Protein AF-A0A524EJ63-F1 (afdb_monomer)

Radius of gyration: 23.92 Å; Cα contacts (8 Å, |Δi|>4): 171; chains: 1; bounding box: 73×24×69 Å

Sequence (190 aa):
MSENNTNQSELLLREILNEALVRDSFLFIILYLFILAQGWDNLLLLLFPIISISFALFFRVIGTNKKKILYKKQLIFYNPLGAENKNADRLIFIALLQLILLFWIGAESIYHPQLVNDFGLYFNLIYFLIYSF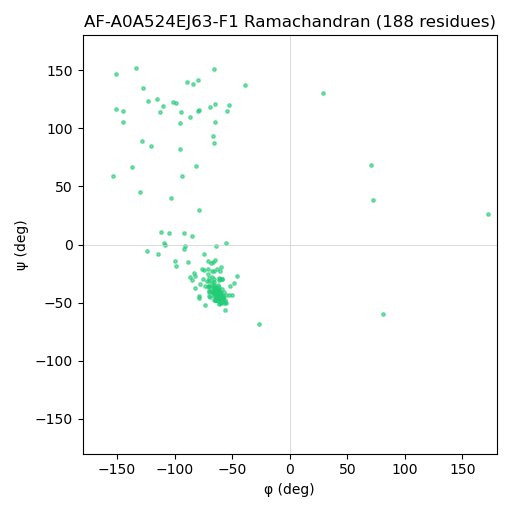GFFWIFLGIWDYCKIVIDLSEIDLSDFKQTSAEYKRVVISELKLGKIELISYLNIVL

Nearest PDB structures (foldseek):
  6c6l-assembly1_C  TM=3.564E-01  e=1.560E+00  Saccharomyces cerevisiae S288C

Foldseek 3Di:
DDDDPPPDLDDDVDLLPDVVLVVLVVLLVVLLVLLVVLVDPPCVLLVLLVVLQVQLSVLSVVVSNLVVVVVVDDQKDFDQQFCSNVLSVLSSVLSSVLSVLSVVLSVCCVVPVVCCVVCVVVSVVVSVVSSVVSVVVSVVNSLQGGWMKGQCQPPPVVVVPDDDPVVRIDTQDRNPPVPNVPVVVVVVVD

Solvent-accessible surface area (backbone atoms only — not comparable to full-atom values): 10856 Å² total; per-residue (Å²): 139,79,91,85,89,78,88,80,86,71,84,55,66,67,74,72,54,37,69,67,55,50,52,50,49,52,51,45,50,53,52,51,52,52,42,60,70,69,68,62,90,70,58,72,66,58,51,56,35,51,51,32,38,53,53,14,51,52,26,36,51,51,37,51,53,49,54,55,53,66,71,46,88,55,57,68,41,83,33,76,55,47,35,34,52,60,45,14,53,48,18,41,52,40,19,48,51,48,46,52,50,49,40,49,55,51,51,38,45,75,79,39,45,66,56,43,69,77,42,39,66,58,55,50,48,55,52,50,48,54,55,51,52,43,61,51,50,44,56,54,28,26,55,77,40,20,36,34,38,36,45,51,77,81,60,84,56,84,83,61,78,85,76,64,92,73,67,53,54,48,69,80,42,56,71,53,73,91,62,58,65,66,63,57,55,60,71,73,75,112

Structure (mmCIF, N/CA/C/O backbone):
data_AF-A0A524EJ63-F1
#
_entry.id   AF-A0A524EJ63-F1
#
loop_
_atom_site.group_PDB
_atom_site.id
_atom_site.type_symbol
_atom_site.label_atom_id
_atom_site.label_alt_id
_atom_site.label_comp_id
_atom_site.label_asym_id
_atom_site.label_entity_id
_atom_site.label_seq_id
_atom_site.pdbx_PDB_ins_code
_atom_site.Cartn_x
_atom_site.Cartn_y
_atom_site.Cartn_z
_atom_site.occupancy
_atom_site.B_iso_or_equiv
_atom_site.auth_seq_id
_atom_site.auth_comp_id
_atom_site.auth_asym_id
_atom_site.auth_atom_id
_atom_site.pdbx_PDB_model_num
ATOM 1 N N . MET A 1 1 ? -49.081 -1.309 11.951 1.00 37.94 1 MET A N 1
ATOM 2 C CA . MET A 1 1 ? -48.908 -1.688 10.529 1.00 37.94 1 MET A CA 1
ATOM 3 C C . MET A 1 1 ? -48.687 -0.398 9.749 1.00 37.94 1 MET A C 1
ATOM 5 O O . MET A 1 1 ? -49.534 0.465 9.876 1.00 37.94 1 MET A O 1
ATOM 9 N N . SER A 1 2 ? -47.600 -0.136 9.028 1.00 36.66 2 SER A N 1
ATOM 10 C CA . SER A 1 2 ? -46.418 -0.923 8.676 1.00 36.66 2 SER A CA 1
ATOM 11 C C . SER A 1 2 ? -45.152 -0.090 8.898 1.00 36.66 2 SER A C 1
ATOM 13 O O . SER A 1 2 ? -45.169 1.137 8.832 1.00 36.66 2 SER A O 1
ATOM 15 N N . GLU A 1 3 ? -44.078 -0.811 9.181 1.00 41.09 3 GLU A N 1
ATOM 16 C CA . GLU A 1 3 ? -42.679 -0.402 9.180 1.00 41.09 3 GLU A CA 1
ATOM 17 C C . GLU A 1 3 ? -42.312 0.547 8.031 1.00 41.09 3 GLU A C 1
ATOM 19 O O . GLU A 1 3 ? -42.689 0.307 6.890 1.00 41.09 3 GLU A O 1
ATOM 24 N N . ASN A 1 4 ? -41.521 1.578 8.338 1.00 35.91 4 ASN A N 1
ATOM 25 C CA . ASN A 1 4 ? -40.631 2.260 7.392 1.00 35.91 4 ASN A CA 1
ATOM 26 C C . ASN A 1 4 ? -39.459 2.886 8.176 1.00 35.91 4 ASN A C 1
ATOM 28 O O . ASN A 1 4 ? -39.247 4.093 8.172 1.00 35.91 4 ASN A O 1
ATOM 32 N N . ASN A 1 5 ? -38.699 2.045 8.887 1.00 34.59 5 ASN A N 1
ATOM 33 C CA . ASN A 1 5 ? -37.417 2.405 9.517 1.00 34.59 5 ASN A CA 1
ATOM 34 C C . ASN A 1 5 ? -36.233 1.863 8.691 1.00 34.59 5 ASN A C 1
ATOM 36 O O . ASN A 1 5 ? -35.266 1.337 9.238 1.00 34.59 5 ASN A O 1
ATOM 40 N N . THR A 1 6 ? -36.318 1.934 7.362 1.00 42.31 6 THR A N 1
ATOM 41 C CA . THR A 1 6 ? -35.365 1.291 6.436 1.00 42.31 6 THR A CA 1
ATOM 42 C C . THR A 1 6 ? -34.371 2.230 5.764 1.00 42.31 6 THR A C 1
ATOM 44 O O . THR A 1 6 ? -33.627 1.785 4.902 1.00 42.31 6 THR A O 1
ATOM 47 N N . ASN A 1 7 ? -34.256 3.498 6.161 1.00 42.88 7 ASN A N 1
ATOM 48 C CA . ASN A 1 7 ? -33.396 4.432 5.430 1.00 42.88 7 ASN A CA 1
ATOM 49 C C . ASN A 1 7 ? -32.291 5.004 6.316 1.00 42.88 7 ASN A C 1
ATOM 51 O O . ASN A 1 7 ? -32.473 6.081 6.867 1.00 42.88 7 ASN A O 1
ATOM 55 N N . GLN A 1 8 ? -31.169 4.275 6.445 1.00 48.72 8 GLN A N 1
ATOM 56 C CA . GLN A 1 8 ? -29.788 4.818 6.549 1.00 48.72 8 GLN A CA 1
ATOM 57 C C . GLN A 1 8 ? -28.709 3.758 6.887 1.00 48.72 8 GLN A C 1
ATOM 59 O O . GLN A 1 8 ? -27.659 4.074 7.447 1.00 48.72 8 GLN A O 1
ATOM 64 N N . SER A 1 9 ? -28.912 2.482 6.545 1.00 51.41 9 SER A N 1
ATOM 65 C CA . SER A 1 9 ? -27.880 1.440 6.706 1.00 51.41 9 SER A CA 1
ATOM 66 C C . SER A 1 9 ? -26.983 1.243 5.483 1.00 51.41 9 SER A C 1
ATOM 68 O O . SER A 1 9 ? -26.081 0.410 5.534 1.00 51.41 9 SER A O 1
ATOM 70 N N . GLU A 1 10 ? -27.200 1.976 4.392 1.00 57.78 10 GLU A N 1
ATOM 71 C CA . GLU A 1 10 ? -26.398 1.807 3.182 1.00 57.78 10 GLU A CA 1
ATOM 72 C C . GLU A 1 10 ? -25.089 2.607 3.253 1.00 57.78 10 GLU A C 1
ATOM 74 O O . GLU A 1 10 ? -25.016 3.744 3.738 1.00 57.78 10 GLU A O 1
ATOM 79 N N . LEU A 1 11 ? -24.007 1.976 2.799 1.00 54.91 11 LEU A N 1
ATOM 80 C CA . LEU A 1 11 ? -22.731 2.632 2.549 1.00 54.91 11 LEU A CA 1
ATOM 81 C C . LEU A 1 11 ? -22.931 3.642 1.419 1.00 54.91 11 LEU A C 1
ATOM 83 O O . LEU A 1 11 ? -23.034 3.265 0.255 1.00 54.91 11 LEU A O 1
ATOM 87 N N . LEU A 1 12 ? -22.969 4.934 1.745 1.00 64.31 12 LEU A N 1
ATOM 88 C CA . LEU A 1 12 ? -22.941 5.955 0.711 1.00 64.31 12 LEU A CA 1
ATOM 89 C C . LEU A 1 12 ? -21.546 5.917 0.089 1.00 64.31 12 LEU A C 1
ATOM 91 O O . LEU A 1 12 ? -20.555 6.171 0.771 1.00 64.31 12 LEU A O 1
ATOM 95 N N . LEU A 1 13 ? -21.465 5.622 -1.212 1.00 62.34 13 LEU A N 1
ATOM 96 C CA . LEU A 1 13 ? -20.207 5.602 -1.974 1.00 62.34 13 LEU A CA 1
ATOM 97 C C . LEU A 1 13 ? -19.364 6.863 -1.731 1.00 62.34 13 LEU A C 1
ATOM 99 O O . LEU A 1 13 ? -18.142 6.789 -1.656 1.00 62.34 13 LEU A O 1
ATOM 103 N N . ARG A 1 14 ? -20.023 8.006 -1.512 1.00 63.38 14 ARG A N 1
ATOM 104 C CA . ARG A 1 14 ? -19.407 9.299 -1.191 1.00 63.38 14 ARG A CA 1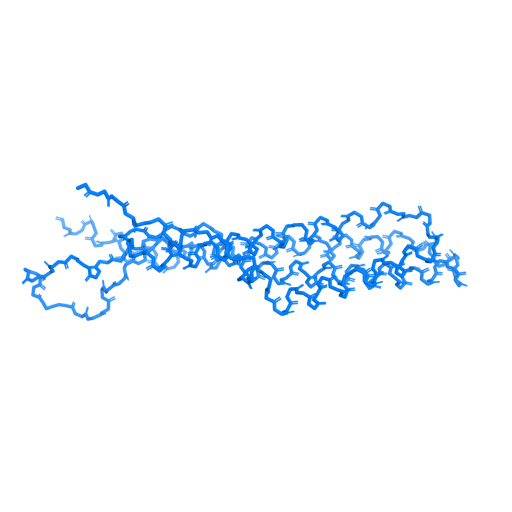
ATOM 105 C C . ARG A 1 14 ? -18.600 9.313 0.115 1.00 63.38 14 ARG A C 1
ATOM 107 O O . ARG A 1 14 ? -17.656 10.080 0.229 1.00 63.38 14 ARG A O 1
ATOM 114 N N . GLU A 1 15 ? -18.949 8.490 1.099 1.00 66.56 15 GLU A N 1
ATOM 115 C CA . GLU A 1 15 ? -18.228 8.419 2.380 1.00 66.56 15 GLU A CA 1
ATOM 116 C C . GLU A 1 15 ? -16.990 7.516 2.305 1.00 66.56 15 GLU A C 1
ATOM 118 O O . GLU A 1 15 ? -16.052 7.681 3.084 1.00 66.56 15 GLU A O 1
ATOM 123 N N . ILE A 1 16 ? -16.973 6.564 1.364 1.00 66.88 16 ILE A N 1
ATOM 124 C CA . ILE A 1 16 ? -15.777 5.776 1.034 1.00 66.88 16 ILE A CA 1
ATOM 125 C C . ILE A 1 16 ? -14.851 6.606 0.133 1.00 66.88 16 ILE A C 1
ATOM 127 O O . ILE A 1 16 ? -13.643 6.663 0.367 1.00 66.88 16 ILE A O 1
ATOM 131 N N . LEU A 1 17 ? -15.423 7.282 -0.869 1.00 73.19 17 LEU A N 1
ATOM 132 C CA . LEU A 1 17 ? -14.732 8.140 -1.832 1.00 73.19 17 LEU A CA 1
ATOM 133 C C . LEU A 1 17 ? -14.472 9.534 -1.248 1.00 73.19 17 LEU A C 1
ATOM 135 O O . LEU A 1 17 ? -15.030 10.536 -1.693 1.00 73.19 17 LEU A O 1
ATOM 139 N N . ASN A 1 18 ? -13.605 9.597 -0.239 1.00 78.50 18 ASN A N 1
ATOM 140 C CA . ASN A 1 18 ? -13.072 10.874 0.222 1.00 78.50 18 ASN A CA 1
ATOM 141 C C . ASN A 1 18 ? -12.188 11.508 -0.871 1.00 78.50 18 ASN A C 1
ATOM 143 O O . ASN A 1 18 ? -11.535 10.791 -1.630 1.00 78.50 18 ASN A O 1
ATOM 147 N N . GLU A 1 19 ? -12.104 12.837 -0.902 1.00 82.44 19 GLU A N 1
ATOM 148 C CA . GLU A 1 19 ? -11.278 13.605 -1.844 1.00 82.44 19 GLU A CA 1
ATOM 149 C C . GLU A 1 19 ? -9.832 13.095 -1.885 1.00 82.44 19 GLU A C 1
ATOM 151 O O . GLU A 1 19 ? -9.284 12.871 -2.961 1.00 82.44 19 GLU A O 1
ATOM 156 N N . ALA A 1 20 ? -9.246 12.810 -0.717 1.00 82.44 20 ALA A N 1
ATOM 157 C CA . ALA A 1 20 ? -7.903 12.243 -0.620 1.00 82.44 20 ALA A CA 1
ATOM 158 C C . ALA A 1 20 ? -7.780 10.897 -1.355 1.00 82.44 20 ALA A C 1
ATOM 160 O O . ALA A 1 20 ? -6.832 10.694 -2.102 1.00 82.44 20 ALA A O 1
ATOM 161 N N . LEU A 1 21 ? -8.761 10.000 -1.207 1.00 84.12 21 LEU A N 1
ATOM 162 C CA . LEU A 1 21 ? -8.740 8.694 -1.868 1.00 84.12 21 LEU A CA 1
ATOM 163 C C . LEU A 1 21 ? -8.912 8.836 -3.381 1.00 84.12 21 LEU A C 1
ATOM 165 O O . LEU A 1 21 ? -8.244 8.128 -4.127 1.00 84.12 21 LEU A O 1
ATOM 169 N N . VAL A 1 22 ? -9.768 9.754 -3.836 1.00 87.31 22 VAL A N 1
ATOM 170 C CA . VAL A 1 22 ? -9.947 10.040 -5.267 1.00 87.31 22 VAL A CA 1
ATOM 171 C C . VAL A 1 22 ? -8.662 10.608 -5.865 1.00 87.31 22 VAL A C 1
ATOM 173 O O . VAL A 1 22 ? -8.196 10.101 -6.883 1.00 87.31 22 VAL A O 1
ATOM 176 N N . ARG A 1 23 ? -8.049 11.599 -5.207 1.00 90.12 23 ARG A N 1
ATOM 177 C CA . ARG A 1 23 ? -6.755 12.172 -5.601 1.00 90.12 23 ARG A CA 1
ATOM 178 C C . ARG A 1 23 ? -5.674 11.097 -5.681 1.00 90.12 23 ARG A C 1
ATOM 180 O O . ARG A 1 23 ? -4.974 11.014 -6.685 1.00 90.12 23 ARG A O 1
ATOM 187 N N . ASP A 1 24 ? -5.546 10.274 -4.644 1.00 89.31 24 ASP A N 1
ATOM 188 C CA . ASP A 1 24 ? -4.493 9.261 -4.568 1.00 89.31 24 ASP A CA 1
ATOM 189 C C . ASP A 1 24 ? -4.730 8.127 -5.576 1.00 89.31 24 ASP A C 1
ATOM 191 O O . ASP A 1 24 ? -3.780 7.643 -6.184 1.00 89.31 24 ASP A O 1
ATOM 195 N N . SER A 1 25 ? -5.990 7.754 -5.826 1.00 90.88 25 SER A N 1
ATOM 196 C CA . SER A 1 25 ? -6.353 6.781 -6.868 1.00 90.88 25 SER A CA 1
ATOM 197 C C . SER A 1 25 ? -6.064 7.324 -8.265 1.00 90.88 25 SER A C 1
ATOM 199 O O . SER A 1 25 ? -5.542 6.605 -9.110 1.00 90.88 25 SER A O 1
ATOM 201 N N . PHE A 1 26 ? -6.359 8.601 -8.512 1.00 93.19 26 PHE A N 1
ATOM 202 C CA . PHE A 1 26 ? -6.033 9.258 -9.773 1.00 93.19 26 PHE A CA 1
ATOM 203 C C . PHE A 1 26 ? -4.518 9.302 -10.002 1.00 93.19 26 PHE A C 1
ATOM 205 O O . PHE A 1 26 ? -4.042 8.933 -11.074 1.00 93.19 26 PHE A O 1
ATOM 212 N N . LEU A 1 27 ? -3.753 9.675 -8.972 1.00 93.94 27 LEU A N 1
ATOM 213 C CA . LEU A 1 27 ? -2.293 9.700 -9.020 1.00 93.94 27 LEU A CA 1
ATOM 214 C C . LEU A 1 27 ? -1.715 8.294 -9.242 1.00 93.94 27 LEU A C 1
ATOM 216 O O . LEU A 1 27 ? -0.828 8.124 -10.078 1.00 93.94 27 LEU A O 1
ATOM 220 N N . PHE A 1 28 ? -2.261 7.283 -8.561 1.00 95.81 28 PHE A N 1
ATOM 221 C CA . PHE A 1 28 ? -1.911 5.878 -8.765 1.00 95.81 28 PHE A CA 1
ATOM 222 C C . PHE A 1 28 ? -2.122 5.459 -10.223 1.00 95.81 28 PHE A C 1
ATOM 224 O O . PHE A 1 28 ? -1.203 4.928 -10.837 1.00 95.81 28 PHE A O 1
ATOM 231 N N . ILE A 1 29 ? -3.299 5.736 -10.795 1.00 95.44 29 ILE A N 1
ATOM 232 C CA . ILE A 1 29 ? -3.632 5.370 -12.179 1.00 95.44 29 ILE A CA 1
ATOM 233 C C . ILE A 1 29 ? -2.680 6.048 -13.167 1.00 95.44 29 ILE A C 1
ATOM 235 O O . ILE A 1 29 ? -2.178 5.386 -14.072 1.00 95.44 29 ILE A O 1
ATOM 239 N N . ILE A 1 30 ? -2.391 7.340 -12.990 1.00 95.19 30 ILE A N 1
ATOM 240 C CA . ILE A 1 30 ? -1.467 8.068 -13.872 1.00 95.19 30 ILE A CA 1
ATOM 241 C C . ILE A 1 30 ? -0.068 7.455 -13.832 1.00 95.19 30 ILE A C 1
ATOM 243 O O . ILE A 1 30 ? 0.489 7.143 -14.883 1.00 95.19 30 ILE A O 1
ATOM 247 N N . LEU A 1 31 ? 0.497 7.259 -12.636 1.00 94.50 31 LEU A N 1
ATOM 248 C CA . LEU A 1 31 ? 1.826 6.661 -12.497 1.00 94.50 31 LEU A CA 1
ATOM 249 C C . LEU A 1 31 ? 1.865 5.249 -13.081 1.00 94.50 31 LEU A C 1
ATOM 251 O O . LEU A 1 31 ? 2.809 4.892 -13.781 1.00 94.50 31 LEU A O 1
ATOM 255 N N . TYR A 1 32 ? 0.819 4.465 -12.832 1.00 94.12 32 TYR A N 1
ATOM 256 C CA . TYR A 1 32 ? 0.689 3.115 -13.358 1.00 94.12 32 TYR A CA 1
ATOM 257 C C . TYR A 1 32 ? 0.704 3.100 -14.894 1.00 94.12 32 TYR A C 1
ATOM 259 O O . TYR A 1 32 ? 1.444 2.326 -15.499 1.00 94.12 32 TYR A O 1
ATOM 267 N N . LEU A 1 33 ? -0.061 3.991 -15.533 1.00 93.94 33 LEU A N 1
ATOM 268 C CA . LEU A 1 33 ? -0.080 4.127 -16.991 1.00 93.94 33 LEU A CA 1
ATOM 269 C C . LEU A 1 33 ? 1.269 4.590 -17.548 1.00 93.94 33 LEU A C 1
ATOM 271 O O . LEU A 1 33 ? 1.684 4.092 -18.592 1.00 93.94 33 LEU A O 1
ATOM 275 N N . PHE A 1 34 ? 1.976 5.492 -16.860 1.00 92.62 34 PHE A N 1
ATOM 276 C CA . PHE A 1 34 ? 3.315 5.90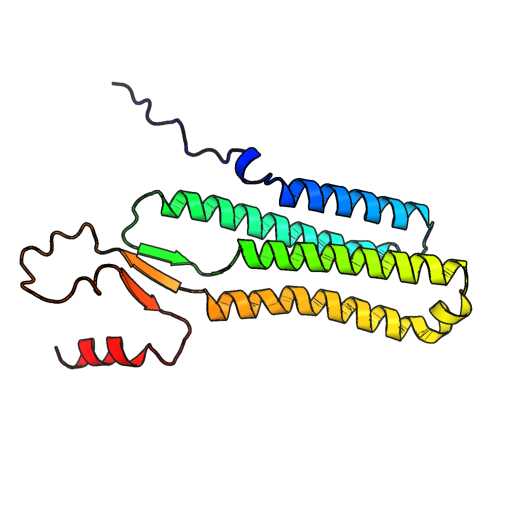1 -17.287 1.00 92.62 34 PHE A CA 1
ATOM 277 C C . PHE A 1 34 ? 4.313 4.746 -17.272 1.00 92.62 34 PHE A C 1
ATOM 279 O O . PHE A 1 34 ? 5.076 4.611 -18.223 1.00 92.62 34 PHE A O 1
ATOM 286 N N . ILE A 1 35 ? 4.283 3.886 -16.252 1.00 92.12 35 ILE A N 1
ATOM 287 C CA . ILE A 1 35 ? 5.166 2.712 -16.197 1.00 92.12 35 ILE A CA 1
ATOM 288 C C . ILE A 1 35 ? 4.817 1.719 -17.310 1.00 92.12 35 ILE A C 1
ATOM 290 O O . ILE A 1 35 ? 5.710 1.191 -17.966 1.00 92.12 35 ILE A O 1
ATOM 294 N N . LEU A 1 36 ? 3.527 1.496 -17.586 1.00 91.25 36 LEU A N 1
ATOM 295 C CA . LEU A 1 36 ? 3.127 0.660 -18.722 1.00 91.25 36 LEU A CA 1
ATOM 296 C C . LEU A 1 36 ? 3.612 1.234 -20.059 1.00 91.25 36 LEU A C 1
ATOM 298 O O . LEU A 1 36 ? 4.079 0.488 -20.916 1.00 91.25 36 LEU A O 1
ATOM 302 N N . ALA A 1 37 ? 3.538 2.555 -20.227 1.00 91.06 37 ALA A N 1
ATOM 303 C CA . ALA A 1 37 ? 4.002 3.233 -21.432 1.00 91.06 37 ALA A CA 1
ATOM 304 C C . ALA A 1 37 ? 5.530 3.169 -21.616 1.00 91.06 37 ALA A C 1
ATOM 306 O O . ALA A 1 37 ? 5.995 3.269 -22.749 1.00 91.06 37 ALA A O 1
ATOM 307 N N . GLN A 1 38 ? 6.308 2.967 -20.544 1.00 89.44 38 GLN A N 1
ATOM 308 C CA . GLN A 1 38 ? 7.759 2.752 -20.637 1.00 89.44 38 GLN A CA 1
ATOM 309 C C . GLN A 1 38 ? 8.124 1.424 -21.326 1.00 89.44 38 GLN A C 1
ATOM 311 O O . GLN A 1 38 ? 9.267 1.270 -21.743 1.00 89.44 38 GLN A O 1
ATOM 316 N N . GLY A 1 39 ? 7.187 0.478 -21.484 1.00 80.56 39 GLY A N 1
ATOM 317 C CA . GLY A 1 39 ? 7.412 -0.742 -22.272 1.00 80.56 39 GLY A CA 1
ATOM 318 C C . GLY A 1 39 ? 8.355 -1.746 -21.607 1.00 80.56 39 GLY A C 1
ATOM 319 O O . GLY A 1 39 ? 9.192 -2.349 -22.265 1.00 80.56 39 GLY A O 1
ATOM 320 N N . TRP A 1 40 ? 8.245 -1.887 -20.290 1.00 79.06 40 TRP A N 1
ATOM 321 C CA . TRP A 1 40 ? 9.143 -2.694 -19.475 1.00 79.06 40 TRP A CA 1
ATOM 322 C C . TRP A 1 40 ? 8.860 -4.191 -19.495 1.00 79.06 40 TRP A C 1
ATOM 324 O O . TRP A 1 40 ? 7.711 -4.606 -19.368 1.00 79.06 40 TRP A O 1
ATOM 334 N N . ASP A 1 41 ? 9.924 -4.996 -19.506 1.00 72.94 41 ASP A N 1
ATOM 335 C CA . ASP A 1 41 ? 9.817 -6.461 -19.516 1.00 72.94 41 ASP A CA 1
ATOM 336 C C . ASP A 1 41 ? 9.294 -7.033 -18.183 1.00 72.94 41 ASP A C 1
ATOM 338 O O . ASP A 1 41 ? 8.576 -8.033 -18.154 1.00 72.94 41 ASP A O 1
ATOM 342 N N . ASN A 1 42 ? 9.596 -6.381 -17.054 1.00 80.88 42 ASN A N 1
ATOM 343 C CA . ASN A 1 42 ? 9.259 -6.876 -15.712 1.00 80.88 42 ASN A CA 1
ATOM 344 C C . ASN A 1 42 ? 7.923 -6.337 -15.174 1.00 80.88 42 ASN A C 1
ATOM 346 O O . ASN A 1 42 ? 7.848 -5.755 -14.089 1.00 80.88 42 ASN A O 1
ATOM 350 N N . LEU A 1 43 ? 6.835 -6.601 -15.902 1.00 84.88 43 LEU A N 1
ATOM 351 C CA . LEU A 1 43 ? 5.477 -6.200 -15.502 1.00 84.88 43 LEU A CA 1
ATOM 352 C C . LEU A 1 43 ? 4.994 -6.859 -14.200 1.00 84.88 43 LEU A C 1
ATOM 354 O O . LEU A 1 43 ? 4.106 -6.327 -13.539 1.00 84.88 43 LEU A O 1
ATOM 358 N N . LEU A 1 44 ? 5.585 -7.984 -13.785 1.00 90.44 44 LEU A N 1
ATOM 359 C CA . LEU A 1 44 ? 5.228 -8.664 -12.532 1.00 90.44 44 LEU A CA 1
ATOM 360 C C . LEU A 1 44 ? 5.411 -7.772 -11.301 1.00 90.44 44 LEU A C 1
ATOM 362 O O . LEU A 1 44 ? 4.663 -7.904 -10.332 1.00 90.44 44 LEU A O 1
ATOM 366 N N . LEU A 1 45 ? 6.359 -6.832 -11.340 1.00 91.19 45 LEU A N 1
ATOM 367 C CA . LEU A 1 45 ? 6.574 -5.901 -10.237 1.00 91.19 45 LEU A CA 1
ATOM 368 C C . LEU A 1 45 ? 5.377 -4.960 -10.032 1.00 91.19 45 LEU A C 1
ATOM 370 O O . LEU A 1 45 ? 5.152 -4.496 -8.922 1.00 91.19 45 LEU A O 1
ATOM 374 N N . LEU A 1 46 ? 4.536 -4.735 -11.044 1.00 93.44 46 LEU A N 1
ATOM 375 C CA . LEU A 1 46 ? 3.319 -3.932 -10.892 1.00 93.44 46 LEU A CA 1
ATOM 376 C C . LEU A 1 46 ? 2.252 -4.606 -10.018 1.00 93.44 46 LEU A C 1
ATOM 378 O O . LEU A 1 46 ? 1.354 -3.924 -9.527 1.00 93.44 46 LEU A O 1
ATOM 382 N N . LEU A 1 47 ? 2.350 -5.914 -9.753 1.00 94.56 47 LEU A N 1
ATOM 383 C CA . LEU A 1 47 ? 1.400 -6.608 -8.878 1.00 94.56 47 LEU A CA 1
ATOM 384 C C . LEU A 1 47 ? 1.481 -6.124 -7.426 1.00 94.56 47 LEU A C 1
ATOM 386 O O . LEU A 1 47 ? 0.457 -6.026 -6.756 1.00 94.56 47 LEU A O 1
ATOM 390 N N . PHE A 1 48 ? 2.667 -5.777 -6.928 1.00 94.88 48 PHE A N 1
ATOM 391 C CA . PHE A 1 48 ? 2.839 -5.370 -5.531 1.00 94.88 48 PHE A CA 1
ATOM 392 C C . PHE A 1 48 ? 2.099 -4.068 -5.173 1.00 94.88 48 PHE A C 1
ATOM 394 O O . PHE A 1 48 ? 1.362 -4.083 -4.186 1.00 94.88 48 PHE A O 1
ATOM 401 N N . PRO A 1 49 ? 2.188 -2.963 -5.943 1.00 95.12 49 PRO A N 1
ATOM 402 C CA . PRO A 1 49 ? 1.412 -1.760 -5.660 1.00 95.12 49 PRO A CA 1
ATOM 403 C C . PRO A 1 49 ? -0.095 -1.998 -5.832 1.00 95.12 49 PRO A C 1
ATOM 405 O O . PRO A 1 49 ? -0.878 -1.397 -5.097 1.00 95.12 49 PRO A O 1
ATOM 408 N N . ILE A 1 50 ? -0.519 -2.912 -6.720 1.00 95.44 50 ILE A N 1
ATOM 409 C CA . ILE A 1 50 ? -1.930 -3.329 -6.838 1.00 95.44 50 ILE A CA 1
ATOM 410 C C . ILE A 1 50 ? -2.396 -4.051 -5.568 1.00 95.44 50 ILE A C 1
ATOM 412 O O . ILE A 1 50 ? -3.490 -3.793 -5.061 1.00 95.44 50 ILE A O 1
ATOM 416 N N . ILE A 1 51 ? -1.579 -4.948 -5.020 1.00 95.62 51 ILE A N 1
ATOM 417 C CA . ILE A 1 51 ? -1.900 -5.636 -3.767 1.00 95.62 51 ILE A CA 1
ATOM 418 C C . ILE A 1 51 ? -1.995 -4.608 -2.631 1.00 95.62 51 ILE A C 1
ATOM 420 O O . ILE A 1 51 ? -2.998 -4.578 -1.916 1.00 95.62 51 ILE A O 1
ATOM 424 N N . SER A 1 52 ? -1.015 -3.708 -2.515 1.00 95.19 52 SER A N 1
ATOM 425 C CA . SER A 1 52 ? -1.001 -2.638 -1.509 1.00 95.19 52 SER A CA 1
ATOM 426 C C . SER A 1 52 ? -2.252 -1.750 -1.583 1.00 95.19 52 SER A C 1
ATOM 428 O O . SER A 1 52 ? -2.904 -1.532 -0.559 1.00 95.19 52 SER A O 1
ATOM 430 N N . ILE A 1 53 ? -2.647 -1.288 -2.779 1.00 94.00 53 ILE A N 1
ATOM 431 C CA . ILE A 1 53 ? -3.845 -0.445 -2.939 1.00 94.00 53 ILE A CA 1
ATOM 432 C C . ILE A 1 53 ? -5.134 -1.223 -2.642 1.00 94.00 53 ILE A C 1
ATOM 434 O O . ILE A 1 53 ? -6.051 -0.684 -2.023 1.00 94.00 53 ILE A O 1
ATOM 438 N N . SER A 1 54 ? -5.191 -2.510 -2.996 1.00 93.88 54 SER A N 1
ATOM 439 C CA . SER A 1 54 ? -6.346 -3.369 -2.710 1.00 93.88 54 SER A CA 1
ATOM 440 C C . SER A 1 54 ? -6.559 -3.534 -1.205 1.00 93.88 54 SER A C 1
ATOM 442 O O . SER A 1 54 ? -7.672 -3.346 -0.707 1.00 93.88 54 SER A O 1
ATOM 444 N N . PHE A 1 55 ? -5.485 -3.800 -0.454 1.00 93.25 55 PHE A N 1
ATOM 445 C CA . PHE A 1 55 ? -5.549 -3.841 1.008 1.00 93.25 55 PHE A CA 1
ATOM 446 C C . PHE A 1 55 ? -5.896 -2.475 1.605 1.00 93.25 55 PHE A C 1
ATOM 448 O O . PHE A 1 55 ? -6.666 -2.407 2.565 1.00 93.25 55 PHE A O 1
ATOM 455 N N . ALA A 1 56 ? -5.396 -1.379 1.034 1.00 92.44 56 ALA A N 1
ATOM 456 C CA . ALA A 1 56 ? -5.759 -0.048 1.498 1.00 92.44 56 ALA A CA 1
ATOM 457 C C . ALA A 1 56 ? -7.262 0.237 1.354 1.00 92.44 56 ALA A C 1
ATOM 459 O O . ALA A 1 56 ? -7.892 0.720 2.299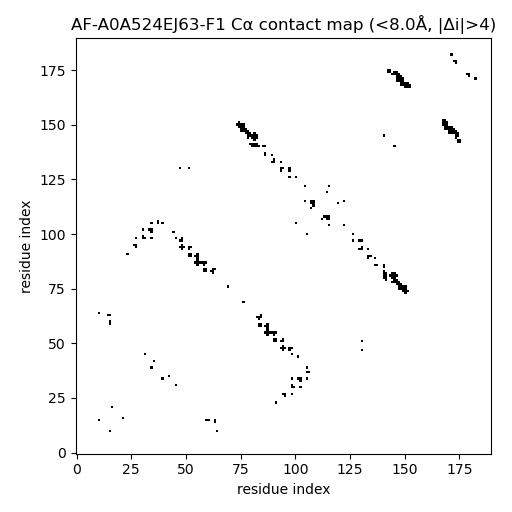 1.00 92.44 56 ALA A O 1
ATOM 460 N N . LEU A 1 57 ? -7.851 -0.101 0.202 1.00 90.31 57 LEU A N 1
ATOM 461 C CA . LEU A 1 57 ? -9.291 0.025 -0.032 1.00 90.31 57 LEU A CA 1
ATOM 462 C C . LEU A 1 57 ? -10.086 -0.838 0.948 1.00 90.31 57 LEU A C 1
ATOM 464 O O . LEU A 1 57 ? -11.035 -0.349 1.561 1.00 90.31 57 LEU A O 1
ATOM 468 N N . PHE A 1 58 ? -9.659 -2.083 1.165 1.00 90.69 58 PHE A N 1
ATOM 469 C CA . PHE A 1 58 ? -10.263 -2.978 2.149 1.00 90.69 58 P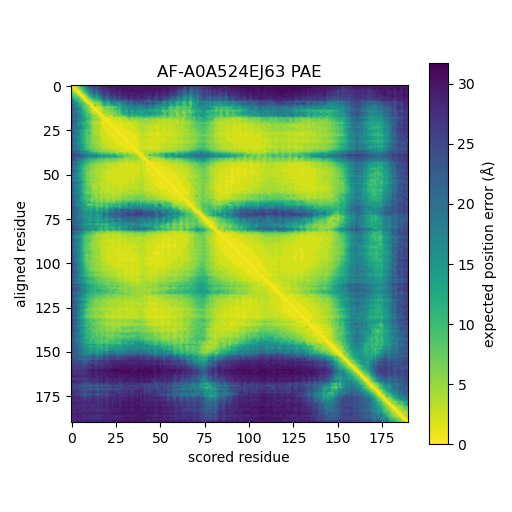HE A CA 1
ATOM 470 C C . PHE A 1 58 ? -10.283 -2.360 3.557 1.00 90.69 58 PHE A C 1
ATOM 472 O O . PHE A 1 58 ? -11.342 -2.270 4.185 1.00 90.69 58 PHE A O 1
ATOM 479 N N . PHE A 1 59 ? -9.147 -1.845 4.037 1.00 89.56 59 PHE A N 1
ATOM 480 C CA . PHE A 1 59 ? -9.080 -1.182 5.341 1.00 89.56 59 PHE A CA 1
ATOM 481 C C . PHE A 1 59 ? -9.919 0.099 5.403 1.00 89.56 59 PHE A C 1
ATOM 483 O O . PHE A 1 59 ? -10.536 0.371 6.435 1.00 89.56 59 PHE A O 1
ATOM 490 N N . ARG A 1 60 ? -9.994 0.879 4.317 1.00 88.06 60 ARG A N 1
ATOM 491 C CA . ARG A 1 60 ? -10.842 2.078 4.264 1.00 88.06 60 ARG A CA 1
ATOM 492 C C . ARG A 1 60 ? -12.321 1.713 4.388 1.00 88.06 60 ARG A C 1
ATOM 494 O O . ARG A 1 60 ? -13.025 2.333 5.181 1.00 88.06 60 ARG A O 1
ATOM 501 N N . VAL A 1 61 ? -12.781 0.687 3.670 1.00 84.81 61 VAL A N 1
ATOM 502 C CA . VAL A 1 61 ? -14.172 0.206 3.742 1.00 84.81 61 VAL A CA 1
ATOM 503 C C . VAL A 1 61 ? -14.515 -0.245 5.163 1.00 84.81 61 VAL A C 1
ATOM 505 O O . VAL A 1 61 ? -15.529 0.190 5.713 1.00 84.81 61 VAL A O 1
ATOM 508 N N . ILE A 1 62 ? -13.647 -1.039 5.801 1.00 83.75 62 ILE A N 1
ATOM 509 C CA . ILE A 1 62 ? -13.837 -1.454 7.200 1.00 83.75 62 ILE A CA 1
ATOM 510 C C . ILE A 1 62 ? -13.868 -0.238 8.128 1.00 83.75 62 ILE A C 1
ATOM 512 O O . ILE A 1 62 ? -14.766 -0.116 8.962 1.00 83.75 62 ILE A O 1
ATOM 516 N N . GLY A 1 63 ? -12.917 0.684 7.973 1.00 81.81 63 GLY A N 1
ATOM 517 C CA . GLY A 1 63 ? -12.810 1.884 8.796 1.00 81.81 63 GLY A CA 1
ATOM 518 C C . GLY A 1 63 ? -14.041 2.790 8.704 1.00 81.81 63 GLY A C 1
ATOM 519 O O . GLY A 1 63 ? -14.503 3.300 9.728 1.00 81.81 63 GLY A O 1
ATOM 520 N N . THR A 1 64 ? -14.592 2.979 7.505 1.00 79.56 64 THR A N 1
ATOM 521 C CA . THR A 1 64 ? -15.807 3.777 7.278 1.00 79.56 64 THR A CA 1
ATOM 522 C C . THR A 1 64 ? -17.046 3.084 7.846 1.00 79.56 64 THR A C 1
ATOM 524 O O . THR A 1 64 ? -17.820 3.716 8.567 1.00 79.56 64 THR A O 1
ATOM 527 N N . ASN A 1 65 ? -17.199 1.774 7.629 1.00 76.12 65 ASN A N 1
ATOM 528 C CA . ASN A 1 65 ? -18.308 0.998 8.197 1.00 76.12 65 ASN A CA 1
ATOM 529 C C . ASN A 1 65 ? -18.310 1.012 9.722 1.00 76.12 65 ASN A C 1
ATOM 531 O O . ASN A 1 65 ? -19.337 1.240 10.363 1.00 76.12 65 ASN A O 1
ATOM 535 N N . LYS A 1 66 ? -17.138 0.828 10.319 1.00 73.44 66 LYS A N 1
ATOM 536 C CA . LYS A 1 66 ? -16.973 0.824 11.766 1.00 73.44 66 LYS A CA 1
ATOM 537 C C . LYS A 1 66 ? -17.315 2.169 12.402 1.00 73.44 66 LYS A C 1
ATOM 539 O O . LYS A 1 66 ? -17.931 2.186 13.465 1.00 73.44 66 LYS A O 1
ATOM 544 N N . LYS A 1 67 ? -16.978 3.295 11.756 1.00 67.38 67 LYS A N 1
ATOM 545 C CA . LYS A 1 67 ? -17.403 4.626 12.225 1.00 67.38 67 LYS A CA 1
ATOM 546 C C . LYS A 1 67 ? -18.926 4.722 12.331 1.00 67.38 67 LYS A C 1
ATOM 548 O O . LYS A 1 67 ? -19.406 5.241 13.329 1.00 67.38 67 LYS A O 1
ATOM 553 N N . LYS A 1 68 ? -19.685 4.172 11.376 1.00 62.59 68 LYS A N 1
ATOM 554 C CA . LYS A 1 68 ? -21.159 4.141 11.445 1.00 62.59 68 LYS A CA 1
ATOM 555 C C . LYS A 1 68 ? -21.691 3.264 12.572 1.00 62.59 68 LYS A C 1
ATOM 557 O O . LYS A 1 68 ? -22.637 3.662 13.245 1.00 62.59 68 LYS A O 1
ATOM 562 N N . ILE A 1 69 ? -21.084 2.097 12.798 1.00 62.06 69 ILE A N 1
ATOM 563 C CA . ILE A 1 69 ? -21.476 1.214 13.907 1.00 62.06 69 ILE A CA 1
ATOM 564 C C . ILE A 1 69 ? -21.243 1.913 15.251 1.00 62.06 69 ILE A C 1
ATOM 566 O O . ILE A 1 69 ? -22.109 1.838 16.106 1.00 62.06 69 ILE A O 1
ATOM 570 N N . LEU A 1 70 ? -20.157 2.679 15.402 1.00 59.88 70 LEU A N 1
ATOM 571 C CA . LEU A 1 70 ? -19.903 3.516 16.586 1.00 59.88 70 LEU A CA 1
ATOM 572 C C . LEU A 1 70 ? -20.974 4.589 16.839 1.00 59.88 70 LEU A C 1
ATOM 574 O O . LEU A 1 70 ? -21.182 4.968 17.988 1.00 59.88 70 LEU A O 1
ATOM 578 N N . TYR A 1 71 ? -21.639 5.093 15.795 1.00 56.94 71 TYR A N 1
ATOM 579 C CA . TYR A 1 71 ? -22.762 6.025 15.955 1.00 56.94 71 TYR A CA 1
ATOM 580 C C . TYR A 1 71 ? -24.040 5.329 16.438 1.00 56.94 71 TYR A C 1
ATOM 582 O O . TYR A 1 71 ? -24.897 5.982 17.033 1.00 56.94 71 TYR A O 1
ATOM 590 N N . LYS A 1 72 ? -24.172 4.011 16.235 1.00 58.00 72 LYS A N 1
ATOM 591 C CA . LYS A 1 72 ? -25.194 3.217 16.917 1.00 58.00 72 LYS A CA 1
ATOM 592 C C . LYS A 1 72 ? -24.684 2.924 18.324 1.00 58.00 72 LYS A C 1
ATOM 594 O O . LYS A 1 72 ? -23.687 2.235 18.495 1.00 58.00 72 LYS A O 1
ATOM 599 N N . LYS A 1 73 ? -25.362 3.463 19.336 1.00 56.62 73 LYS A N 1
ATOM 600 C CA . LYS A 1 73 ? -25.030 3.200 20.739 1.00 56.62 73 LYS A CA 1
ATOM 601 C C . LYS A 1 73 ? -25.013 1.688 20.986 1.00 56.62 73 LYS A C 1
ATOM 603 O O . LYS A 1 73 ? -26.034 1.023 20.830 1.00 56.62 73 LYS A O 1
ATOM 608 N N . GLN A 1 74 ? -23.844 1.149 21.310 1.00 60.00 74 GLN A N 1
ATOM 609 C CA . GLN A 1 74 ? -23.636 -0.258 21.635 1.00 60.00 74 GLN A CA 1
ATOM 610 C C . GLN A 1 74 ? -22.906 -0.340 22.972 1.00 60.00 74 GLN A C 1
ATOM 612 O O . GLN A 1 74 ? -21.925 0.369 23.184 1.00 60.00 74 GLN A O 1
ATOM 617 N N . LEU A 1 75 ? -23.381 -1.227 23.849 1.00 54.03 75 LEU A N 1
ATOM 618 C CA . LEU A 1 75 ? -22.811 -1.458 25.179 1.00 54.03 75 LEU A CA 1
ATOM 619 C C . LEU A 1 75 ? -21.353 -1.943 25.101 1.00 54.03 75 LEU A C 1
ATOM 621 O O . LEU A 1 75 ? -20.526 -1.574 25.925 1.00 54.03 75 LEU A O 1
ATOM 625 N N . ILE A 1 76 ? -21.033 -2.766 24.097 1.00 57.94 76 ILE A N 1
ATOM 626 C CA . ILE A 1 76 ? -19.710 -3.367 23.905 1.00 57.94 76 ILE A CA 1
ATOM 627 C C . ILE A 1 76 ? -19.192 -2.986 22.522 1.00 57.94 76 ILE A C 1
ATOM 629 O O . ILE A 1 76 ? -19.815 -3.285 21.506 1.00 57.94 76 ILE A O 1
ATOM 633 N N . PHE A 1 77 ? -18.017 -2.369 22.489 1.00 64.31 77 PHE A N 1
ATOM 634 C CA . PHE A 1 77 ? -17.303 -2.006 21.278 1.00 64.31 77 PHE A CA 1
ATOM 635 C C . PHE A 1 77 ? -16.024 -2.834 21.155 1.00 64.31 77 PHE A C 1
ATOM 637 O O . PHE A 1 77 ? -15.085 -2.687 21.941 1.00 64.31 77 PHE A O 1
ATOM 644 N N . TYR A 1 78 ? -15.983 -3.687 20.135 1.00 61.38 78 TYR A N 1
ATOM 645 C CA . TYR A 1 78 ? -14.817 -4.492 19.788 1.00 61.38 78 TYR A CA 1
ATOM 646 C C . TYR A 1 78 ? -14.078 -3.872 18.599 1.00 61.38 78 TYR A C 1
ATOM 648 O O . TYR A 1 78 ? -14.654 -3.676 17.528 1.00 61.38 78 TYR A O 1
ATOM 656 N N . ASN A 1 79 ? -12.794 -3.559 18.778 1.00 69.31 79 ASN A N 1
ATOM 657 C CA . ASN A 1 79 ? -11.942 -3.017 17.729 1.00 69.31 79 ASN A CA 1
ATOM 658 C C . ASN A 1 79 ? -10.643 -3.830 17.594 1.00 69.31 79 ASN A C 1
ATOM 660 O O . ASN A 1 79 ? -9.650 -3.463 18.223 1.00 69.31 79 ASN A O 1
ATOM 664 N N . PRO A 1 80 ? -10.628 -4.887 16.763 1.00 65.06 80 PRO A N 1
ATOM 665 C CA . PRO A 1 80 ? -9.474 -5.777 16.642 1.00 65.06 80 PRO A CA 1
ATOM 666 C C . PRO A 1 80 ? -8.302 -5.156 15.874 1.00 65.06 80 PRO A C 1
ATOM 668 O O . PRO A 1 80 ? -7.147 -5.423 16.186 1.00 65.06 80 PRO A O 1
ATOM 671 N N . LEU A 1 81 ? -8.585 -4.340 14.854 1.00 71.75 81 LEU A N 1
ATOM 672 C CA . LEU A 1 81 ? -7.566 -3.819 13.931 1.00 71.75 81 LEU A CA 1
ATOM 673 C C . LEU A 1 81 ? -7.111 -2.404 14.278 1.00 71.75 81 LEU A C 1
ATOM 675 O O . LEU A 1 81 ? -6.041 -1.968 13.857 1.00 71.75 81 LEU A O 1
ATOM 679 N N . GLY A 1 82 ? -7.907 -1.686 15.065 1.00 68.62 82 GLY A N 1
ATOM 680 C CA . GLY A 1 82 ? -7.489 -0.483 15.757 1.00 68.62 82 GLY A CA 1
ATOM 681 C C . GLY A 1 82 ? -7.487 0.777 14.897 1.00 68.62 82 GLY A C 1
ATOM 682 O O . GLY A 1 82 ? -8.184 1.747 15.212 1.00 68.62 82 GLY A O 1
ATOM 683 N N . ALA A 1 83 ? -6.690 0.746 13.832 1.00 82.50 83 ALA A N 1
ATOM 684 C CA . ALA A 1 83 ? -6.241 1.888 13.052 1.00 82.50 83 ALA A CA 1
ATOM 685 C C . ALA A 1 83 ? -6.453 1.683 11.543 1.00 82.50 83 ALA A C 1
ATOM 687 O O . ALA A 1 83 ? -5.575 1.996 10.742 1.00 82.50 83 ALA A O 1
ATOM 688 N N . GLU A 1 84 ? -7.622 1.186 11.139 1.00 86.69 84 GLU A N 1
ATOM 689 C CA . GLU A 1 84 ? -7.892 0.776 9.755 1.00 86.69 84 GLU A CA 1
ATOM 690 C C . GLU A 1 84 ? -7.674 1.929 8.767 1.00 86.69 84 GLU A C 1
ATOM 692 O O . GLU A 1 84 ? -6.947 1.782 7.793 1.00 86.69 84 GLU A O 1
ATOM 697 N N . ASN A 1 85 ? -8.190 3.124 9.069 1.00 86.62 85 ASN A N 1
ATOM 698 C CA . ASN A 1 85 ? -7.983 4.295 8.210 1.00 86.62 85 ASN A CA 1
ATOM 699 C C . ASN A 1 85 ? -6.506 4.716 8.115 1.00 86.62 85 ASN A C 1
ATOM 701 O O . ASN A 1 85 ? -6.066 5.091 7.035 1.00 86.62 85 ASN A O 1
ATOM 705 N N . LYS A 1 86 ? -5.733 4.613 9.208 1.00 88.06 86 LYS A N 1
ATOM 706 C CA . LYS A 1 86 ? -4.294 4.934 9.189 1.00 88.06 86 LYS A CA 1
ATOM 707 C C . LYS A 1 86 ? -3.507 3.892 8.395 1.00 88.06 86 LYS A C 1
ATOM 709 O O . LYS A 1 86 ? -2.594 4.248 7.660 1.00 88.06 86 LYS A O 1
ATOM 714 N N . ASN A 1 87 ? -3.855 2.616 8.543 1.00 90.19 87 ASN A N 1
ATOM 715 C CA . ASN A 1 87 ? -3.247 1.527 7.783 1.00 90.19 87 ASN A CA 1
ATOM 716 C C . ASN A 1 87 ? -3.581 1.648 6.290 1.00 90.19 87 ASN A C 1
ATOM 718 O O . ASN A 1 87 ? -2.699 1.440 5.464 1.00 90.19 87 ASN A O 1
ATOM 722 N N . ALA A 1 88 ? -4.799 2.076 5.945 1.00 91.19 88 ALA A N 1
ATOM 723 C CA . ALA A 1 88 ? -5.167 2.406 4.571 1.00 91.19 88 ALA A CA 1
ATOM 724 C C . ALA A 1 88 ? -4.287 3.528 3.995 1.00 91.19 88 ALA A C 1
ATOM 726 O O . ALA A 1 88 ? -3.697 3.346 2.936 1.00 91.19 88 ALA A O 1
ATOM 727 N N . ASP A 1 89 ? -4.135 4.651 4.707 1.00 90.88 89 ASP A N 1
ATOM 728 C CA . ASP A 1 89 ? -3.310 5.780 4.243 1.00 90.88 89 ASP A CA 1
ATOM 729 C C . ASP A 1 89 ? -1.836 5.378 4.056 1.00 90.88 89 ASP A C 1
ATOM 731 O O . ASP A 1 89 ? -1.202 5.732 3.063 1.00 90.88 89 ASP A O 1
ATOM 735 N N . ARG A 1 90 ? -1.295 4.578 4.982 1.00 92.19 90 ARG A N 1
ATOM 736 C CA . ARG A 1 90 ? 0.073 4.041 4.904 1.00 92.19 90 ARG A CA 1
ATOM 737 C C . ARG A 1 90 ? 0.280 3.129 3.694 1.00 92.19 90 ARG A C 1
ATOM 739 O O . ARG A 1 90 ? 1.304 3.233 3.026 1.00 92.19 90 ARG A O 1
ATOM 746 N N . LEU A 1 91 ? -0.676 2.246 3.407 1.00 94.75 91 LEU A N 1
ATOM 747 C CA . LEU A 1 91 ? -0.602 1.338 2.261 1.00 94.75 91 LEU A CA 1
ATOM 748 C C . LEU A 1 91 ? -0.762 2.074 0.926 1.00 94.75 91 LEU A C 1
ATOM 750 O O . LEU A 1 91 ? -0.071 1.725 -0.026 1.00 94.75 91 LEU A O 1
ATOM 754 N N . ILE A 1 92 ? -1.597 3.120 0.864 1.00 94.19 92 ILE A N 1
ATOM 755 C CA . ILE A 1 92 ? -1.666 4.020 -0.302 1.00 94.19 92 ILE A CA 1
ATOM 756 C C . ILE A 1 92 ? -0.307 4.681 -0.523 1.00 94.19 92 ILE A C 1
ATOM 758 O O . ILE A 1 92 ? 0.228 4.627 -1.627 1.00 94.19 92 ILE A O 1
ATOM 762 N N . PHE A 1 93 ? 0.277 5.261 0.530 1.00 93.62 93 PHE A N 1
ATOM 763 C CA . PHE A 1 93 ? 1.595 5.888 0.451 1.00 93.62 93 PHE A CA 1
ATOM 764 C C . PHE A 1 93 ? 2.656 4.918 -0.080 1.00 93.62 93 PHE A C 1
ATOM 766 O O . PHE A 1 93 ? 3.442 5.277 -0.953 1.00 93.62 93 PHE A O 1
ATOM 773 N N . ILE A 1 94 ? 2.646 3.672 0.392 1.00 95.75 94 ILE A N 1
ATOM 774 C CA . ILE A 1 94 ? 3.606 2.658 -0.046 1.00 95.75 94 ILE A CA 1
ATOM 775 C C . ILE A 1 94 ? 3.356 2.218 -1.477 1.00 95.75 94 ILE A C 1
ATOM 777 O O . ILE A 1 94 ? 4.314 2.119 -2.233 1.00 95.75 94 ILE A O 1
ATOM 781 N N . ALA A 1 95 ? 2.102 2.043 -1.889 1.00 96.38 95 ALA A N 1
ATOM 782 C CA . ALA A 1 95 ? 1.772 1.752 -3.278 1.00 96.38 95 ALA A CA 1
ATOM 783 C C . ALA A 1 95 ? 2.292 2.853 -4.221 1.00 96.38 95 ALA A C 1
ATOM 785 O O . ALA A 1 95 ? 2.912 2.556 -5.240 1.00 96.38 95 ALA A O 1
ATOM 786 N N . LEU A 1 96 ? 2.107 4.126 -3.855 1.00 96.00 96 LEU A N 1
ATOM 787 C CA . LEU A 1 96 ? 2.616 5.261 -4.627 1.00 96.00 96 LEU A CA 1
ATOM 788 C C . LEU A 1 96 ? 4.146 5.304 -4.648 1.00 96.00 96 LEU A C 1
ATOM 790 O O . LEU A 1 96 ? 4.737 5.485 -5.709 1.00 96.00 96 LEU A O 1
ATOM 794 N N . LEU A 1 97 ? 4.794 5.086 -3.502 1.00 95.69 97 LEU A N 1
ATOM 795 C CA . LEU A 1 97 ? 6.253 5.037 -3.411 1.00 95.69 97 LEU A CA 1
ATOM 796 C C . LEU A 1 97 ? 6.835 3.893 -4.255 1.00 95.69 97 LEU A C 1
ATOM 798 O O . LEU A 1 97 ? 7.833 4.086 -4.944 1.00 95.69 97 LEU A O 1
ATOM 802 N N . GLN A 1 98 ? 6.189 2.726 -4.247 1.00 95.25 98 GLN A N 1
ATOM 803 C CA . GLN A 1 98 ? 6.547 1.590 -5.095 1.00 95.25 98 GLN A CA 1
ATOM 804 C C . GLN A 1 98 ? 6.420 1.930 -6.581 1.00 95.25 98 GLN A C 1
ATOM 806 O O . GLN A 1 98 ? 7.312 1.578 -7.347 1.00 95.25 98 GLN A O 1
ATOM 811 N N . LEU A 1 99 ? 5.355 2.625 -6.997 1.00 95.56 99 LEU A N 1
ATOM 812 C CA . LEU A 1 99 ? 5.202 3.066 -8.387 1.00 95.56 99 LEU A CA 1
ATOM 813 C C . LEU A 1 99 ? 6.270 4.089 -8.780 1.00 95.56 99 LEU A C 1
ATOM 815 O O . LEU A 1 99 ? 6.836 3.975 -9.858 1.00 95.56 99 LEU A O 1
ATOM 819 N N . ILE A 1 100 ? 6.601 5.047 -7.913 1.00 95.00 100 ILE A N 1
ATOM 820 C CA . ILE A 1 100 ? 7.683 6.008 -8.180 1.00 95.00 100 ILE A CA 1
ATOM 821 C C . ILE A 1 100 ? 9.022 5.280 -8.337 1.00 95.00 100 ILE A C 1
ATOM 823 O O . ILE A 1 100 ? 9.765 5.562 -9.275 1.00 95.00 100 ILE A O 1
ATOM 827 N N . LEU A 1 101 ? 9.317 4.318 -7.457 1.00 93.88 101 LEU A N 1
ATOM 828 C CA . LEU A 1 101 ? 10.538 3.521 -7.553 1.00 93.88 101 LEU A CA 1
ATOM 829 C C . LEU A 1 101 ? 10.566 2.715 -8.858 1.00 93.88 101 LEU A C 1
ATOM 831 O O . LEU A 1 101 ? 11.581 2.713 -9.545 1.00 93.88 101 LEU A O 1
ATOM 835 N N . LEU A 1 102 ? 9.451 2.081 -9.230 1.00 93.69 102 LEU A N 1
ATOM 836 C CA . LEU A 1 102 ? 9.344 1.342 -10.489 1.00 93.69 102 LEU A CA 1
ATOM 837 C C . LEU A 1 102 ? 9.449 2.237 -11.712 1.00 93.69 102 LEU A C 1
ATOM 839 O O . LEU A 1 102 ? 10.059 1.822 -12.681 1.00 93.69 102 LEU A O 1
ATOM 843 N N . PHE A 1 103 ? 8.898 3.445 -11.673 1.00 93.00 103 PHE A N 1
ATOM 844 C CA . PHE A 1 103 ? 9.047 4.417 -12.748 1.00 93.00 103 PHE A CA 1
ATOM 845 C C . PHE A 1 103 ? 10.498 4.880 -12.900 1.00 93.00 103 PHE A C 1
ATOM 847 O O . PHE A 1 103 ? 10.956 5.122 -14.017 1.00 93.00 103 PHE A O 1
ATOM 854 N N . TRP A 1 104 ? 11.225 5.015 -11.788 1.00 91.75 104 TRP A N 1
ATOM 855 C CA . TRP A 1 104 ? 12.626 5.415 -11.818 1.00 91.75 104 TRP A CA 1
ATOM 856 C C . TRP A 1 104 ? 13.531 4.292 -12.309 1.00 91.75 104 TRP A C 1
ATOM 858 O O . TRP A 1 104 ? 14.256 4.501 -13.278 1.00 91.75 104 TRP A O 1
ATOM 868 N N . ILE A 1 105 ? 13.426 3.094 -11.715 1.00 90.50 105 ILE A N 1
ATOM 869 C CA . ILE A 1 105 ? 14.108 1.901 -12.235 1.00 90.50 105 ILE A CA 1
ATOM 870 C C . ILE A 1 105 ? 13.729 1.777 -13.715 1.00 90.50 105 ILE A C 1
ATOM 872 O O . ILE A 1 105 ? 14.624 1.638 -14.542 1.00 90.50 105 ILE A O 1
ATOM 876 N N . GLY A 1 106 ? 1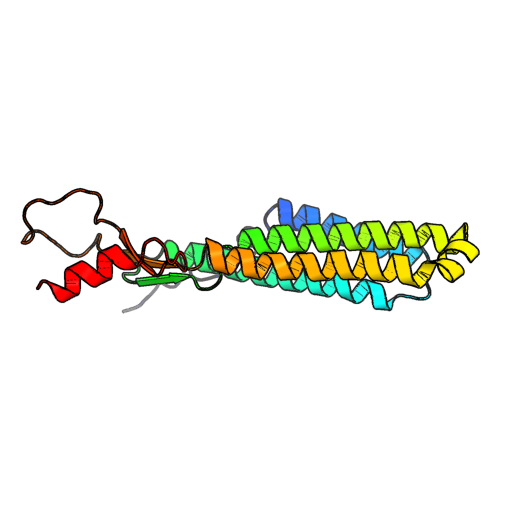2.435 1.987 -14.005 1.00 90.06 106 GLY A N 1
ATOM 877 C CA . GLY A 1 106 ? 11.750 2.296 -15.268 1.00 90.06 106 GLY A CA 1
ATOM 878 C C . GLY A 1 106 ? 12.586 3.021 -16.324 1.00 90.06 106 GLY A C 1
ATOM 879 O O . GLY A 1 106 ? 12.956 2.543 -17.397 1.00 90.06 106 GLY A O 1
ATOM 880 N N . ALA A 1 107 ? 12.903 4.257 -16.002 1.00 90.31 107 ALA A N 1
ATOM 881 C CA . ALA A 1 107 ? 13.736 5.079 -16.850 1.00 90.31 107 ALA A CA 1
ATOM 882 C C . ALA A 1 107 ? 15.153 4.491 -16.984 1.00 90.31 107 ALA A C 1
ATOM 884 O O . ALA A 1 107 ? 15.697 4.438 -18.086 1.00 90.31 107 ALA A O 1
ATOM 885 N N . GLU A 1 108 ? 15.740 4.011 -15.886 1.00 90.00 108 GLU A N 1
ATOM 886 C CA . GLU A 1 108 ? 17.128 3.542 -15.869 1.00 90.00 108 GLU A CA 1
ATOM 887 C C . GLU A 1 108 ? 17.377 2.295 -16.726 1.00 90.00 108 GLU A C 1
ATOM 889 O O . GLU A 1 108 ? 18.448 2.205 -17.314 1.00 90.00 108 GLU A O 1
ATOM 894 N N . SER A 1 109 ? 16.434 1.357 -16.889 1.00 88.06 109 SER A N 1
ATOM 895 C CA . SER A 1 109 ? 16.694 0.217 -17.801 1.00 88.06 109 SER A CA 1
ATOM 896 C C . SER A 1 109 ? 16.779 0.641 -19.265 1.00 88.06 109 SER A C 1
ATOM 898 O O . SER A 1 109 ? 17.477 -0.002 -20.045 1.00 88.06 109 SER A O 1
ATOM 900 N N . ILE A 1 110 ? 16.095 1.729 -19.631 1.00 88.38 110 ILE A N 1
ATOM 901 C CA . ILE A 1 110 ? 16.081 2.256 -20.995 1.00 88.38 110 ILE A CA 1
ATOM 902 C C . ILE A 1 110 ? 17.364 3.050 -21.251 1.00 88.38 110 ILE A C 1
ATOM 904 O O . ILE A 1 110 ? 18.002 2.874 -22.287 1.00 88.38 110 ILE A O 1
ATOM 908 N N . TYR A 1 111 ? 17.750 3.920 -20.313 1.00 90.31 111 TYR A N 1
ATOM 909 C CA . TYR A 1 111 ? 18.915 4.794 -20.477 1.00 90.31 111 TYR A CA 1
ATOM 910 C C . TYR A 1 111 ? 20.245 4.106 -20.138 1.00 90.31 111 TYR A C 1
ATOM 912 O O . TYR A 1 111 ? 21.246 4.334 -20.816 1.00 90.31 111 TYR A O 1
ATOM 920 N N . HIS A 1 112 ? 20.261 3.246 -19.119 1.00 90.00 112 HIS A N 1
ATOM 921 C CA . HIS A 1 112 ? 21.455 2.596 -18.574 1.00 90.00 112 HIS A CA 1
ATOM 922 C C . HIS A 1 112 ? 21.197 1.102 -18.285 1.00 90.00 112 HIS A C 1
ATOM 924 O O . HIS A 1 112 ? 21.260 0.662 -17.132 1.00 90.00 112 HIS A O 1
ATOM 930 N N . PRO A 1 113 ? 20.966 0.271 -19.320 1.00 87.94 113 PRO A N 1
ATOM 931 C CA . PRO A 1 113 ? 20.608 -1.142 -19.142 1.00 87.94 113 PRO A CA 1
ATOM 932 C C . PRO A 1 113 ? 21.657 -1.945 -18.356 1.00 87.94 113 PRO A C 1
ATOM 934 O O . PRO A 1 113 ? 21.321 -2.879 -17.634 1.00 87.94 113 PRO A O 1
ATOM 937 N N . GLN A 1 114 ? 22.932 -1.555 -18.451 1.00 90.69 114 GLN A N 1
ATOM 938 C CA . GLN A 1 114 ? 24.046 -2.166 -17.716 1.00 90.69 114 GLN A CA 1
ATOM 939 C C . GLN A 1 114 ? 23.861 -2.043 -16.197 1.00 90.69 114 GLN A C 1
ATOM 941 O O . GLN A 1 114 ? 24.058 -3.009 -15.471 1.00 90.69 114 GLN A O 1
ATOM 946 N N . LEU A 1 115 ? 23.389 -0.886 -15.720 1.00 87.06 115 LEU A N 1
ATOM 947 C CA . LEU A 1 115 ? 23.172 -0.635 -14.297 1.00 87.06 115 LEU A CA 1
ATOM 948 C C . LEU A 1 115 ? 22.070 -1.540 -13.734 1.00 87.06 115 LEU A C 1
ATOM 950 O O . LEU A 1 115 ? 22.208 -2.102 -12.650 1.00 87.06 115 LEU A O 1
ATOM 954 N N . VAL A 1 116 ? 20.976 -1.704 -14.479 1.00 85.00 116 VAL A N 1
ATOM 955 C CA . VAL A 1 116 ? 19.855 -2.556 -14.064 1.00 85.00 116 VAL A CA 1
ATOM 956 C C . VAL A 1 116 ? 20.232 -4.035 -14.118 1.00 85.00 116 VAL A C 1
ATOM 958 O O . VAL A 1 116 ? 19.837 -4.789 -13.231 1.00 85.00 116 VAL A O 1
ATOM 961 N N . ASN A 1 117 ? 21.036 -4.447 -15.098 1.00 85.56 117 ASN A N 1
ATOM 962 C CA . ASN A 1 117 ? 21.506 -5.827 -15.195 1.00 85.56 117 ASN A CA 1
ATOM 963 C C . ASN A 1 117 ? 22.488 -6.183 -14.071 1.00 85.56 117 ASN A C 1
ATOM 965 O O . ASN A 1 117 ? 22.329 -7.223 -13.433 1.00 85.56 117 ASN A O 1
ATOM 969 N N . ASP A 1 118 ? 23.448 -5.304 -13.780 1.00 91.62 118 ASP A N 1
ATOM 970 C CA . ASP A 1 118 ? 24.493 -5.572 -12.788 1.00 91.62 118 ASP A CA 1
ATOM 971 C C . ASP A 1 118 ? 23.985 -5.397 -11.345 1.00 91.62 118 ASP A C 1
ATOM 973 O O . ASP A 1 118 ? 24.381 -6.140 -10.445 1.00 91.62 118 ASP A O 1
ATOM 977 N N . PHE A 1 119 ? 23.067 -4.449 -11.109 1.00 91.00 119 PHE A N 1
ATOM 978 C CA . PHE A 1 119 ? 22.557 -4.113 -9.772 1.00 91.00 119 PHE A CA 1
ATOM 979 C C . PHE A 1 119 ? 21.083 -4.481 -9.543 1.00 91.00 119 PHE A C 1
ATOM 981 O O . PHE A 1 119 ? 20.509 -4.112 -8.514 1.00 91.00 119 PHE A O 1
ATOM 988 N N . GLY A 1 120 ? 20.462 -5.252 -10.441 1.00 87.69 120 GLY A N 1
ATOM 989 C CA . GLY A 1 120 ? 19.041 -5.625 -10.375 1.00 87.69 120 GLY A CA 1
ATOM 990 C C . GLY A 1 120 ? 18.609 -6.232 -9.037 1.00 87.69 120 GLY A C 1
ATOM 991 O O . GLY A 1 120 ? 17.523 -5.940 -8.533 1.00 87.69 120 GLY A O 1
ATOM 992 N N . LEU A 1 121 ? 19.487 -7.016 -8.401 1.00 90.25 121 LEU A N 1
ATOM 993 C CA . LEU A 1 121 ? 19.239 -7.584 -7.074 1.00 90.25 121 LEU A CA 1
ATOM 994 C C . LEU A 1 121 ? 19.025 -6.499 -6.012 1.00 90.25 121 LEU A C 1
ATOM 996 O O . LEU A 1 121 ? 18.095 -6.608 -5.214 1.00 90.25 121 LEU A O 1
ATOM 1000 N N . TYR A 1 122 ? 19.847 -5.447 -6.002 1.00 92.12 122 TYR A N 1
ATOM 1001 C CA . TYR A 1 122 ? 19.748 -4.370 -5.015 1.00 92.12 122 TYR A CA 1
ATOM 1002 C C . TYR A 1 122 ? 18.467 -3.556 -5.198 1.00 92.12 122 TYR A C 1
ATOM 1004 O O . TYR A 1 122 ? 17.790 -3.257 -4.214 1.00 92.12 122 TYR A O 1
ATOM 1012 N N . PHE A 1 123 ? 18.092 -3.265 -6.447 1.00 90.88 123 PHE A N 1
ATOM 1013 C CA . PHE A 1 123 ? 16.826 -2.598 -6.756 1.00 90.88 123 PHE A CA 1
ATOM 1014 C C . PHE A 1 123 ? 15.627 -3.406 -6.260 1.00 90.88 123 PHE A C 1
ATOM 1016 O O . PHE A 1 123 ? 14.770 -2.871 -5.554 1.00 90.88 123 PHE A O 1
ATOM 1023 N N . ASN A 1 124 ? 15.609 -4.707 -6.554 1.00 91.12 124 ASN A N 1
ATOM 1024 C CA . ASN A 1 124 ? 14.553 -5.602 -6.097 1.00 91.12 124 ASN A CA 1
ATOM 1025 C C . ASN A 1 124 ? 14.513 -5.703 -4.568 1.00 91.12 124 ASN A C 1
ATOM 1027 O O . ASN A 1 124 ? 13.434 -5.668 -3.984 1.00 91.12 124 ASN A O 1
ATOM 1031 N N . LEU A 1 125 ? 15.664 -5.777 -3.897 1.00 94.38 125 LEU A N 1
ATOM 1032 C CA . LEU A 1 125 ? 15.725 -5.848 -2.436 1.00 94.38 125 LEU A CA 1
ATOM 1033 C C . LEU A 1 125 ? 15.129 -4.594 -1.790 1.00 94.38 125 LEU A C 1
ATOM 1035 O O . LEU A 1 125 ? 14.278 -4.713 -0.909 1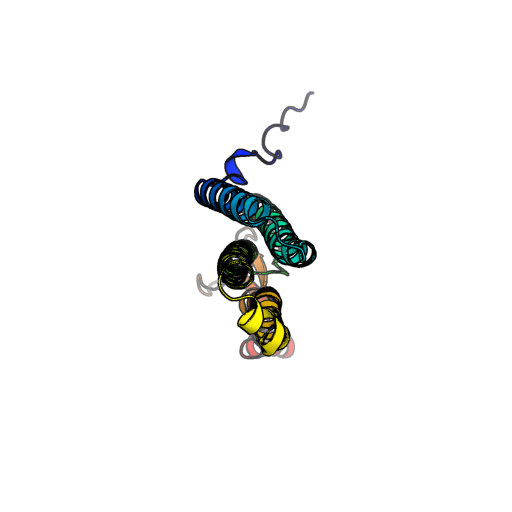.00 94.38 125 LEU A O 1
ATOM 1039 N N . ILE A 1 126 ? 15.522 -3.403 -2.249 1.00 94.00 126 ILE A N 1
ATOM 1040 C CA . ILE A 1 126 ? 14.969 -2.132 -1.755 1.00 94.00 126 ILE A CA 1
ATOM 1041 C C . ILE A 1 126 ? 13.459 -2.084 -2.005 1.00 94.00 126 ILE A C 1
ATOM 1043 O O . ILE A 1 126 ? 12.686 -1.732 -1.111 1.00 94.00 126 ILE A O 1
ATOM 1047 N N . TYR A 1 127 ? 13.030 -2.496 -3.196 1.00 94.38 127 TYR A N 1
ATOM 1048 C CA . TYR A 1 127 ? 11.625 -2.548 -3.569 1.00 94.38 127 TYR A CA 1
ATOM 1049 C C . TYR A 1 127 ? 10.799 -3.471 -2.656 1.00 94.38 127 TYR A C 1
ATOM 1051 O O . TYR A 1 127 ? 9.758 -3.066 -2.128 1.00 94.38 127 TYR A O 1
ATOM 1059 N N . PHE A 1 128 ? 11.279 -4.692 -2.410 1.00 94.69 128 PHE A N 1
ATOM 1060 C CA . PHE A 1 128 ? 10.627 -5.652 -1.519 1.00 94.69 128 PHE A CA 1
ATOM 1061 C C . PHE A 1 128 ? 10.650 -5.218 -0.057 1.00 94.69 128 PHE A C 1
ATOM 1063 O O . PHE A 1 128 ? 9.707 -5.508 0.684 1.00 94.69 128 PHE A O 1
ATOM 1070 N N . LEU A 1 129 ? 11.694 -4.507 0.368 1.00 95.25 129 LEU A N 1
ATOM 1071 C CA . LEU A 1 129 ? 11.776 -3.948 1.710 1.00 95.25 129 LEU A CA 1
ATOM 1072 C C . LEU A 1 129 ? 10.684 -2.895 1.911 1.00 95.25 129 LEU A C 1
ATOM 1074 O O . LEU A 1 129 ? 9.944 -2.982 2.888 1.00 95.25 129 LEU A O 1
ATOM 1078 N N . ILE A 1 130 ? 10.520 -1.966 0.963 1.00 94.56 130 ILE A N 1
ATOM 1079 C CA . ILE A 1 130 ? 9.450 -0.955 0.999 1.00 94.56 130 ILE A CA 1
ATOM 1080 C C . ILE A 1 130 ? 8.072 -1.626 1.047 1.00 94.56 130 ILE A C 1
ATOM 1082 O O . ILE A 1 130 ? 7.241 -1.260 1.880 1.00 94.56 130 ILE A O 1
ATOM 1086 N N . TYR A 1 131 ? 7.847 -2.638 0.202 1.00 94.94 131 TYR A N 1
ATOM 1087 C CA . TYR A 1 131 ? 6.607 -3.418 0.203 1.00 94.94 131 TYR A CA 1
ATOM 1088 C C . TYR A 1 131 ? 6.321 -4.032 1.579 1.00 94.94 131 TYR A C 1
ATOM 1090 O O . TYR A 1 131 ? 5.277 -3.788 2.185 1.00 94.94 131 TYR A O 1
ATOM 1098 N N . SER A 1 132 ? 7.277 -4.804 2.098 1.00 94.38 132 SER A N 1
ATOM 1099 C CA . SER A 1 132 ? 7.121 -5.569 3.338 1.00 94.38 132 SER A CA 1
ATOM 1100 C C . SER A 1 132 ? 6.947 -4.654 4.547 1.00 94.38 132 SER A C 1
ATOM 1102 O O . SER A 1 132 ? 6.134 -4.930 5.431 1.00 94.38 132 SER A O 1
ATOM 1104 N N . PHE A 1 133 ? 7.661 -3.526 4.567 1.00 91.81 133 PHE A N 1
ATOM 1105 C CA . PHE A 1 133 ? 7.563 -2.537 5.635 1.00 91.81 133 PHE A CA 1
ATOM 1106 C C . PHE A 1 133 ? 6.155 -1.934 5.745 1.00 91.81 133 PHE A C 1
ATOM 1108 O O . PHE A 1 133 ? 5.683 -1.639 6.844 1.00 91.81 133 PHE A O 1
ATOM 1115 N N . GLY A 1 134 ? 5.425 -1.836 4.632 1.00 88.62 134 GLY A N 1
ATOM 1116 C CA . GLY A 1 134 ? 4.041 -1.370 4.651 1.00 88.62 134 GLY A CA 1
ATOM 1117 C C . GLY A 1 134 ? 3.071 -2.278 5.352 1.00 88.62 134 GLY A C 1
ATOM 1118 O O . GLY A 1 134 ? 2.246 -1.817 6.143 1.00 88.62 134 GLY A O 1
ATOM 1119 N N . PHE A 1 135 ? 3.212 -3.574 5.119 1.00 89.75 135 PHE A N 1
ATOM 1120 C CA . PHE A 1 135 ? 2.427 -4.568 5.831 1.00 89.75 135 PHE A CA 1
ATOM 1121 C C . PHE A 1 135 ? 2.883 -4.698 7.285 1.00 89.75 135 PHE A C 1
ATOM 1123 O O . PHE A 1 135 ? 2.047 -4.893 8.167 1.00 89.75 135 PHE A O 1
ATOM 1130 N N . PHE A 1 136 ? 4.169 -4.485 7.577 1.00 90.69 136 PHE A N 1
ATOM 1131 C CA . PHE A 1 136 ? 4.665 -4.458 8.953 1.00 90.69 136 PHE A CA 1
ATOM 1132 C C . PHE A 1 136 ? 3.970 -3.385 9.811 1.00 90.69 136 PHE A C 1
ATOM 1134 O O . PHE A 1 136 ? 3.612 -3.635 10.964 1.00 90.69 136 PHE A O 1
ATOM 1141 N N . TRP A 1 137 ? 3.676 -2.210 9.243 1.00 85.56 137 TRP A N 1
ATOM 1142 C CA . TRP A 1 137 ? 2.939 -1.160 9.954 1.00 85.56 137 TRP A CA 1
ATOM 1143 C C . TRP A 1 137 ? 1.531 -1.558 10.403 1.00 85.56 137 TRP A C 1
ATOM 1145 O O . TRP A 1 137 ? 1.017 -0.952 11.349 1.00 85.56 137 TRP A O 1
ATOM 1155 N N . ILE A 1 138 ? 0.911 -2.558 9.772 1.00 86.31 138 ILE A N 1
ATOM 1156 C CA . ILE A 1 138 ?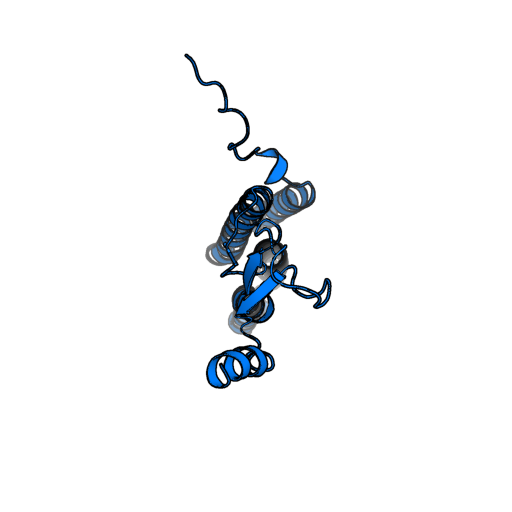 -0.396 -3.071 10.195 1.00 86.31 138 ILE A CA 1
ATOM 1157 C C . ILE A 1 138 ? -0.282 -3.683 11.592 1.00 86.31 138 ILE A C 1
ATOM 1159 O O . ILE A 1 138 ? -1.119 -3.389 12.444 1.00 86.31 138 ILE A O 1
ATOM 1163 N N . PHE A 1 139 ? 0.773 -4.459 11.857 1.00 84.31 139 PHE A N 1
ATOM 1164 C CA . PHE A 1 139 ? 1.003 -5.076 13.167 1.00 84.31 139 PHE A CA 1
ATOM 1165 C C . PHE A 1 139 ? 1.202 -4.029 14.263 1.00 84.31 139 PHE A C 1
ATOM 1167 O O . PHE A 1 139 ? 0.607 -4.145 15.331 1.00 84.31 139 PHE A O 1
ATOM 1174 N N . LEU A 1 140 ? 1.946 -2.958 13.974 1.00 81.12 140 LEU A N 1
ATOM 1175 C CA . LEU A 1 140 ? 2.071 -1.817 14.888 1.00 81.12 140 LEU A CA 1
ATOM 1176 C C . LEU A 1 140 ? 0.716 -1.134 15.131 1.00 81.12 140 LEU A C 1
ATOM 1178 O O . LEU A 1 140 ? 0.389 -0.769 16.256 1.00 81.12 140 LEU A O 1
ATOM 1182 N N . GLY A 1 141 ? -0.113 -1.010 14.090 1.00 76.06 141 GLY A N 1
ATOM 1183 C CA . GLY A 1 141 ? -1.480 -0.503 14.213 1.00 76.06 141 GLY A CA 1
ATOM 1184 C C . GLY A 1 141 ? -2.376 -1.375 15.102 1.00 76.06 141 GLY A C 1
ATOM 1185 O O . GLY A 1 141 ? -3.142 -0.844 15.902 1.00 76.06 141 GLY A O 1
ATOM 1186 N N . ILE A 1 142 ? -2.264 -2.699 15.005 1.00 80.62 142 ILE A N 1
ATOM 1187 C CA . ILE A 1 142 ? -2.995 -3.629 15.876 1.00 80.62 142 ILE A CA 1
ATOM 1188 C C . ILE A 1 142 ? -2.515 -3.471 17.320 1.00 80.62 142 ILE A C 1
ATOM 1190 O O . ILE A 1 142 ? -3.333 -3.319 18.223 1.00 80.62 142 ILE A O 1
ATOM 1194 N N . TRP A 1 143 ? -1.200 -3.446 17.533 1.00 78.25 143 TRP A N 1
ATOM 1195 C CA . TRP A 1 143 ? -0.603 -3.342 18.862 1.00 78.25 143 TRP A CA 1
ATOM 1196 C C . TRP A 1 143 ? -1.045 -2.081 19.616 1.00 78.25 143 TRP A C 1
ATOM 1198 O O . TRP A 1 143 ? -1.452 -2.153 20.775 1.00 78.25 143 TRP A O 1
ATOM 1208 N N . ASP A 1 144 ? -1.021 -0.931 18.943 1.00 75.50 144 ASP A N 1
ATOM 1209 C CA . ASP A 1 144 ? -1.286 0.362 19.577 1.00 75.50 144 ASP A CA 1
ATOM 1210 C C . ASP A 1 144 ? -2.779 0.685 19.731 1.00 75.50 144 ASP A C 1
ATOM 1212 O O . ASP A 1 144 ? -3.156 1.471 20.603 1.00 75.50 144 ASP A O 1
ATOM 1216 N N . TYR A 1 145 ? -3.635 0.143 18.858 1.00 74.38 145 TYR A N 1
ATOM 1217 C CA . TYR A 1 145 ? -5.020 0.608 18.730 1.00 74.38 145 TYR A CA 1
ATOM 1218 C C . TYR A 1 145 ? -6.079 -0.483 18.917 1.00 74.38 145 TYR A C 1
ATOM 1220 O O . TYR A 1 145 ? -7.270 -0.145 18.939 1.00 74.38 145 TYR A O 1
ATOM 1228 N N . CYS A 1 146 ? -5.692 -1.755 19.059 1.00 76.06 146 CYS A N 1
ATOM 1229 C CA . CYS A 1 146 ? -6.630 -2.817 19.409 1.00 76.06 146 CYS A CA 1
ATOM 1230 C C . CYS A 1 146 ? -7.181 -2.570 20.815 1.00 76.06 146 CYS A C 1
ATOM 1232 O O . CYS A 1 146 ? -6.428 -2.452 21.786 1.00 76.06 146 CYS A O 1
ATOM 1234 N N . LYS A 1 147 ? -8.507 -2.437 20.910 1.00 70.00 147 LYS A N 1
ATOM 1235 C CA . LYS A 1 147 ? -9.180 -2.171 22.181 1.00 70.00 147 LYS A CA 1
ATOM 1236 C C . LYS A 1 147 ? -10.589 -2.729 22.235 1.00 70.00 147 LYS A C 1
ATOM 1238 O O . LYS A 1 147 ? -11.319 -2.706 21.242 1.00 70.00 147 LYS A O 1
ATOM 1243 N N . ILE A 1 148 ? -10.978 -3.144 23.435 1.00 68.56 148 ILE A N 1
ATOM 1244 C CA . ILE A 1 148 ? -12.359 -3.468 23.793 1.00 68.56 148 ILE A CA 1
ATOM 1245 C C . ILE A 1 148 ? -12.846 -2.385 24.746 1.00 68.56 148 ILE A C 1
ATOM 1247 O O . ILE A 1 148 ? -12.250 -2.182 25.804 1.00 68.56 148 ILE A O 1
ATOM 1251 N N . VAL A 1 149 ? -13.891 -1.660 24.355 1.00 64.69 149 VAL A N 1
ATOM 1252 C CA . VAL A 1 149 ? -14.473 -0.575 25.154 1.00 64.69 149 VAL A CA 1
ATOM 1253 C C . VAL A 1 149 ? -15.888 -0.971 25.542 1.00 64.69 149 VAL A C 1
ATOM 1255 O O . VAL A 1 149 ? -16.691 -1.262 24.662 1.00 64.69 149 VAL A O 1
ATOM 1258 N N . ILE A 1 150 ? -16.198 -0.962 26.836 1.00 61.97 150 ILE A N 1
ATOM 1259 C CA . ILE A 1 150 ? -17.577 -1.052 27.320 1.00 61.97 150 ILE A CA 1
ATOM 1260 C C . ILE A 1 150 ? -18.059 0.362 27.641 1.00 61.97 150 ILE A C 1
ATOM 1262 O O . ILE A 1 150 ? -17.436 1.078 28.432 1.00 61.97 150 ILE A O 1
ATOM 1266 N N . ASP A 1 151 ? -19.139 0.779 26.983 1.00 60.69 151 ASP A N 1
ATOM 1267 C CA . ASP A 1 151 ? -19.790 2.065 27.221 1.00 60.69 151 ASP A CA 1
ATOM 1268 C C . ASP A 1 151 ? -20.946 1.850 28.208 1.00 60.69 151 ASP A C 1
ATOM 1270 O O . ASP A 1 151 ? -21.982 1.281 27.868 1.00 60.69 151 ASP A O 1
ATOM 1274 N N . LEU A 1 152 ? -20.729 2.258 29.462 1.00 62.84 152 LEU A N 1
ATOM 1275 C CA . LEU A 1 152 ? -21.679 2.090 30.571 1.00 62.84 152 LEU A CA 1
ATOM 1276 C C . LEU A 1 152 ? -22.612 3.303 30.721 1.00 62.84 152 LEU A C 1
ATOM 1278 O O . LEU A 1 152 ? -23.319 3.417 31.716 1.00 62.84 152 LEU A O 1
ATOM 1282 N N . SER A 1 153 ? -22.611 4.232 29.758 1.00 58.75 153 SER A N 1
ATOM 1283 C CA . SER A 1 153 ? -23.318 5.515 29.876 1.00 58.75 153 SER A CA 1
ATOM 1284 C C . SER A 1 153 ? -24.848 5.425 29.960 1.00 58.75 153 SER A C 1
ATOM 1286 O O . SER A 1 153 ? -25.468 6.419 30.333 1.00 58.75 153 SER A O 1
ATOM 1288 N N . GLU A 1 154 ? -25.447 4.272 29.648 1.00 50.44 154 GLU A N 1
ATOM 1289 C CA . GLU A 1 154 ? -26.896 4.021 29.743 1.00 50.44 154 GLU A CA 1
ATOM 1290 C C . GLU A 1 154 ? -27.301 3.090 30.895 1.00 50.44 154 GLU A C 1
ATOM 1292 O O . GLU A 1 154 ? -28.490 2.843 31.083 1.00 50.44 154 GLU A O 1
ATOM 1297 N N . ILE A 1 155 ? -26.352 2.589 31.693 1.00 52.88 155 ILE A N 1
ATOM 1298 C CA . ILE A 1 155 ? -26.710 1.908 32.940 1.00 52.88 155 ILE A CA 1
ATOM 1299 C C . ILE A 1 155 ? -27.027 3.000 33.956 1.00 52.88 155 ILE A C 1
ATOM 1301 O O . ILE A 1 155 ? -26.154 3.797 34.303 1.00 52.88 155 ILE A O 1
ATOM 1305 N N . ASP A 1 156 ? -28.282 3.053 34.402 1.00 44.84 156 ASP A N 1
ATOM 1306 C CA . ASP A 1 156 ? -28.725 3.963 35.454 1.00 44.84 156 ASP A CA 1
ATOM 1307 C C . ASP A 1 156 ? -28.036 3.560 36.770 1.00 44.84 156 ASP A C 1
ATOM 1309 O O . ASP A 1 156 ? -28.500 2.718 37.533 1.00 44.84 156 ASP A O 1
ATOM 1313 N N . LEU A 1 157 ? -26.837 4.102 36.990 1.00 53.84 157 LEU A N 1
ATOM 1314 C CA . LEU A 1 157 ? -25.993 3.875 38.166 1.00 53.84 157 LEU A CA 1
ATOM 1315 C C . LEU A 1 157 ? -26.472 4.712 39.365 1.00 53.84 157 LEU A C 1
ATOM 1317 O O . LEU A 1 157 ? -25.670 5.093 40.216 1.00 53.84 157 LEU A O 1
ATOM 1321 N N . SER A 1 158 ? -27.771 5.012 39.450 1.00 48.31 158 SER A N 1
ATOM 1322 C CA . SER A 1 158 ? -28.361 5.786 40.547 1.00 48.31 158 SER A CA 1
ATOM 1323 C C . SER A 1 158 ? -28.163 5.132 41.924 1.00 48.31 158 SER A C 1
ATOM 1325 O O . SER A 1 158 ? -28.206 5.836 42.932 1.00 48.31 158 SER A O 1
ATOM 1327 N N . ASP A 1 159 ? -27.865 3.828 41.971 1.00 47.38 159 ASP A N 1
ATOM 1328 C CA . ASP A 1 159 ? -27.530 3.100 43.204 1.00 47.38 159 ASP A CA 1
ATOM 1329 C C . ASP A 1 159 ? -26.032 3.117 43.569 1.00 47.38 159 ASP A C 1
ATOM 1331 O O . ASP A 1 159 ? -25.677 2.867 44.723 1.00 47.38 159 ASP A O 1
ATOM 1335 N N . PHE A 1 160 ? -25.133 3.488 42.650 1.00 47.62 160 PHE A N 1
ATOM 1336 C CA . PHE A 1 160 ? -23.705 3.639 42.947 1.00 47.62 160 PHE A CA 1
ATOM 1337 C C . PHE A 1 160 ? -23.389 5.100 43.262 1.00 47.62 160 PHE A C 1
ATOM 1339 O O . PHE A 1 160 ? -22.933 5.887 42.429 1.00 47.62 160 PHE A O 1
ATOM 1346 N N . LYS A 1 161 ? -23.644 5.478 44.518 1.00 41.72 161 LYS A N 1
ATOM 1347 C CA . LYS A 1 161 ? -23.204 6.761 45.068 1.00 41.72 161 LYS A CA 1
ATOM 1348 C C . LYS A 1 161 ? -21.699 6.945 44.849 1.00 41.72 161 LYS A C 1
ATOM 1350 O O . LYS A 1 161 ? -20.879 6.250 45.435 1.00 41.72 161 LYS A O 1
ATOM 1355 N N . GLN A 1 162 ? -21.385 8.016 44.123 1.00 42.53 162 GLN A N 1
ATOM 1356 C CA . GLN A 1 162 ? -20.209 8.845 44.364 1.00 42.53 162 GLN A CA 1
ATOM 1357 C C . GLN A 1 162 ? -18.858 8.195 44.017 1.00 42.53 162 GLN A C 1
ATOM 1359 O O . GLN A 1 162 ? -18.008 7.993 44.878 1.00 42.53 162 GLN A O 1
ATOM 1364 N N . THR A 1 163 ? -18.577 7.962 42.733 1.00 37.19 163 THR A N 1
ATOM 1365 C CA . THR A 1 163 ? -17.174 7.950 42.280 1.00 37.19 163 THR A CA 1
ATOM 1366 C C . THR A 1 163 ? -17.045 8.373 40.817 1.00 37.19 163 THR A C 1
ATOM 1368 O O . THR A 1 163 ? -17.620 7.761 39.929 1.00 37.19 163 THR A O 1
ATOM 1371 N N . SER A 1 164 ? -16.348 9.500 40.641 1.00 38.53 164 SER A N 1
ATOM 1372 C CA . SER A 1 164 ? -15.749 10.100 39.439 1.00 38.53 164 SER A CA 1
ATOM 1373 C C . SER A 1 164 ? -16.375 9.849 38.052 1.00 38.53 164 SER A C 1
ATOM 1375 O O . SER A 1 164 ? -16.504 8.739 37.545 1.00 38.53 164 SER A O 1
ATOM 1377 N N . ALA A 1 165 ? -16.574 10.954 37.325 1.00 42.34 165 ALA A N 1
ATOM 1378 C CA . ALA A 1 165 ? -16.877 11.007 35.889 1.00 42.34 165 ALA A CA 1
ATOM 1379 C C . ALA A 1 165 ? -15.853 10.283 34.968 1.00 42.34 165 ALA A C 1
ATOM 1381 O O . ALA A 1 165 ? -16.018 10.281 33.749 1.00 42.34 165 ALA A O 1
ATOM 1382 N N . GLU A 1 166 ? -14.819 9.659 35.538 1.00 41.44 166 GLU A N 1
ATOM 1383 C CA . GLU A 1 166 ? -13.791 8.846 34.880 1.00 41.44 166 GLU A CA 1
ATOM 1384 C C . GLU A 1 166 ? -14.272 7.440 34.483 1.00 41.44 166 GLU A C 1
ATOM 1386 O O . GLU A 1 166 ? -13.718 6.852 33.558 1.00 41.44 166 GLU A O 1
ATOM 1391 N N . TYR A 1 167 ? -15.341 6.915 35.094 1.00 40.50 167 TYR A N 1
ATOM 1392 C CA . TYR A 1 167 ? -15.842 5.554 34.825 1.00 40.50 167 TYR A CA 1
ATOM 1393 C C . TYR A 1 167 ? -16.788 5.430 33.621 1.00 40.50 167 TYR A C 1
ATOM 1395 O O . TYR A 1 167 ? -17.352 4.367 33.367 1.00 40.50 167 TYR A O 1
ATOM 1403 N N . LYS A 1 168 ? -16.969 6.496 32.831 1.00 46.12 168 LYS A N 1
ATOM 1404 C CA . LYS A 1 168 ? -17.961 6.513 31.741 1.00 46.12 168 LYS A CA 1
ATOM 1405 C C . LYS A 1 168 ? -17.595 5.618 30.543 1.00 46.12 168 LYS A C 1
ATOM 1407 O O . LYS A 1 168 ? -18.454 5.342 29.712 1.00 46.12 168 LYS A O 1
ATOM 1412 N N . ARG A 1 169 ? -16.344 5.149 30.454 1.00 41.66 169 ARG A N 1
ATOM 1413 C CA . ARG A 1 169 ? -15.874 4.139 29.489 1.00 41.66 169 ARG A CA 1
ATOM 1414 C C . ARG A 1 169 ? -14.814 3.258 30.136 1.00 41.66 169 ARG A C 1
ATOM 1416 O O . ARG A 1 169 ? -13.718 3.736 30.413 1.00 41.66 169 ARG A O 1
ATOM 1423 N N . VAL A 1 170 ? -15.109 1.975 30.311 1.00 51.75 170 VAL A N 1
ATOM 1424 C CA . VAL A 1 170 ? -14.127 1.005 30.811 1.00 51.75 170 VAL A CA 1
ATOM 1425 C C . VAL A 1 170 ? -13.482 0.323 29.607 1.00 51.75 170 VAL A C 1
ATOM 1427 O O . VAL A 1 170 ? -14.146 -0.360 28.827 1.00 51.75 170 VAL A O 1
ATOM 1430 N N . VAL A 1 171 ? -12.182 0.551 29.414 1.00 49.41 171 VAL A N 1
ATOM 1431 C CA . VAL A 1 171 ? -11.382 -0.162 28.409 1.00 49.41 171 VAL A CA 1
ATOM 1432 C C . VAL A 1 171 ? -10.877 -1.449 29.058 1.00 49.41 171 VAL A C 1
ATOM 1434 O O . VAL A 1 171 ? -10.055 -1.387 29.965 1.00 49.41 171 VAL A O 1
ATOM 1437 N N . ILE A 1 172 ? -11.393 -2.605 28.633 1.00 52.53 172 ILE A N 1
ATOM 1438 C CA . ILE A 1 172 ? -11.148 -3.897 29.310 1.00 52.53 172 ILE A CA 1
ATOM 1439 C C . ILE A 1 172 ? -9.874 -4.580 28.814 1.00 52.53 172 ILE A C 1
ATOM 1441 O O . ILE A 1 172 ? -9.219 -5.299 29.561 1.00 52.53 172 ILE A O 1
ATOM 1445 N N . SER A 1 173 ? -9.476 -4.328 27.571 1.00 43.00 173 SER A N 1
ATOM 1446 C CA . SER A 1 173 ? -8.201 -4.819 27.062 1.00 43.00 173 SER A CA 1
ATOM 1447 C C . SER A 1 173 ? -7.600 -3.794 26.113 1.00 43.00 173 SER A C 1
ATOM 1449 O O . SER A 1 173 ? -8.067 -3.631 24.986 1.00 43.00 173 SER A O 1
ATOM 1451 N N . GLU A 1 174 ? -6.571 -3.092 26.572 1.00 46.78 174 GLU A N 1
ATOM 1452 C CA . GLU A 1 174 ? -5.517 -2.599 25.688 1.00 46.78 174 GLU A CA 1
ATOM 1453 C C . GLU A 1 174 ? -4.462 -3.715 25.622 1.00 46.78 174 GLU A C 1
ATOM 1455 O O . GLU A 1 174 ? -4.135 -4.299 26.653 1.00 46.78 174 GLU A O 1
ATOM 1460 N N . LEU A 1 175 ? -3.867 -3.990 24.457 1.00 44.97 175 LEU A N 1
ATOM 1461 C CA . LEU A 1 175 ? -2.663 -4.843 24.377 1.00 44.97 175 LEU A CA 1
ATOM 1462 C C . LEU A 1 175 ? -1.443 -4.214 25.093 1.00 44.97 175 LEU A C 1
ATOM 1464 O O . LEU A 1 175 ? -0.376 -4.822 25.178 1.00 44.97 175 LEU A O 1
ATOM 1468 N N . LYS A 1 176 ? -1.592 -3.010 25.666 1.00 40.41 176 LYS A N 1
ATOM 1469 C CA . LYS A 1 176 ? -0.651 -2.427 26.625 1.00 40.41 176 LYS A CA 1
ATOM 1470 C C . LYS A 1 176 ? -0.655 -3.225 27.932 1.00 40.41 176 LYS A C 1
ATOM 1472 O O . LYS A 1 176 ? -1.383 -2.911 28.872 1.00 40.41 176 LYS A O 1
ATOM 1477 N N . LEU A 1 177 ? 0.264 -4.186 28.015 1.00 42.72 177 LEU A N 1
ATOM 1478 C CA . LEU A 1 177 ? 0.597 -4.964 29.218 1.00 42.72 177 LEU A CA 1
ATOM 1479 C C . LEU A 1 177 ? 0.765 -4.117 30.498 1.00 42.72 177 LEU A C 1
ATOM 1481 O O . LEU A 1 177 ? 0.477 -4.604 31.581 1.00 42.72 177 LEU A O 1
ATOM 1485 N N . GLY A 1 178 ? 1.153 -2.841 30.395 1.00 41.31 178 GLY A N 1
ATOM 1486 C CA . GLY A 1 178 ? 1.367 -1.970 31.560 1.00 41.31 178 GLY A CA 1
ATOM 1487 C C . GLY A 1 178 ? 0.110 -1.463 32.285 1.00 41.31 178 GLY A C 1
ATOM 1488 O O . GLY A 1 178 ? 0.251 -0.827 33.321 1.00 41.31 178 GLY A O 1
ATOM 1489 N N . LYS A 1 179 ? -1.109 -1.683 31.765 1.00 39.81 179 LYS A N 1
ATOM 1490 C CA . LYS A 1 179 ? -2.361 -1.224 32.415 1.00 39.81 179 LYS A CA 1
ATOM 1491 C C . LYS A 1 179 ? -3.286 -2.345 32.890 1.00 39.81 179 LYS A C 1
ATOM 1493 O O . LYS A 1 179 ? -4.263 -2.068 33.581 1.00 39.81 179 LYS A O 1
ATOM 1498 N N . ILE A 1 180 ? -2.987 -3.595 32.538 1.00 42.03 180 ILE A N 1
ATOM 1499 C CA . ILE A 1 180 ? -3.835 -4.755 32.858 1.00 42.03 180 ILE A CA 1
ATOM 1500 C C . ILE A 1 180 ? -3.797 -5.091 34.360 1.00 42.03 180 ILE A C 1
ATOM 1502 O O . ILE A 1 180 ? -4.750 -5.666 34.883 1.00 42.03 180 ILE A O 1
ATOM 1506 N N . GLU A 1 181 ? -2.765 -4.661 35.091 1.00 37.19 181 GLU A N 1
ATOM 1507 C CA . GLU A 1 181 ? -2.655 -4.943 36.527 1.00 37.19 181 GLU A CA 1
ATOM 1508 C C . GLU A 1 181 ? -3.810 -4.335 37.346 1.00 37.19 181 GLU A C 1
ATOM 1510 O O . GLU A 1 181 ? -4.300 -4.972 38.272 1.00 37.19 181 GLU A O 1
ATOM 1515 N N . LEU A 1 182 ? -4.340 -3.162 36.981 1.00 40.06 182 LEU A N 1
ATOM 1516 C CA . LEU A 1 182 ? -5.255 -2.424 37.865 1.00 40.06 182 LEU A CA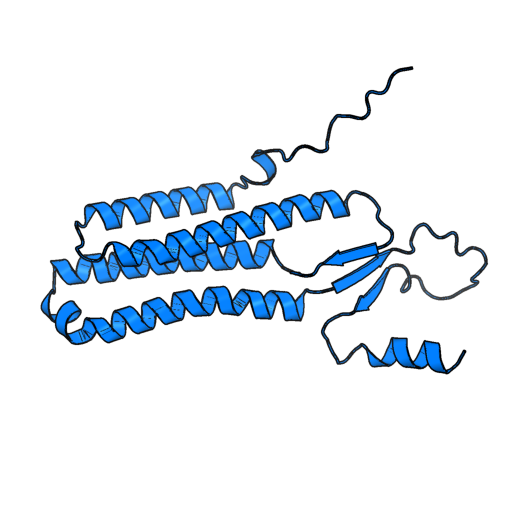 1
ATOM 1517 C C . LEU A 1 182 ? -6.679 -3.012 37.933 1.00 40.06 182 LEU A C 1
ATOM 1519 O O . LEU A 1 182 ? -7.327 -2.926 38.973 1.00 40.06 182 LEU A O 1
ATOM 1523 N N . ILE A 1 183 ? -7.157 -3.661 36.865 1.00 42.38 183 ILE A N 1
ATOM 1524 C CA . ILE A 1 183 ? -8.499 -4.279 36.842 1.00 42.38 183 ILE A CA 1
ATOM 1525 C C . ILE A 1 183 ? -8.465 -5.694 37.446 1.00 42.38 183 ILE A C 1
ATOM 1527 O O . ILE A 1 183 ? -9.424 -6.113 38.091 1.00 42.38 183 ILE A O 1
ATOM 1531 N N . SER A 1 184 ? -7.341 -6.407 37.315 1.00 37.66 184 SER A N 1
ATOM 1532 C CA . SER A 1 184 ? -7.150 -7.730 37.924 1.00 37.66 184 SER A CA 1
ATOM 1533 C C . SER A 1 184 ? -7.181 -7.673 39.454 1.00 37.66 184 SER A C 1
ATOM 1535 O O . SER A 1 184 ? -7.793 -8.532 40.083 1.00 37.66 184 SER A O 1
ATOM 1537 N N . TYR A 1 185 ? -6.552 -6.665 40.069 1.00 35.91 185 TYR A N 1
ATOM 1538 C CA . TYR A 1 185 ? -6.518 -6.561 41.533 1.00 35.91 185 TYR A CA 1
ATOM 1539 C C . TYR A 1 185 ? -7.876 -6.198 42.150 1.00 35.91 185 TYR A C 1
ATOM 1541 O O . TYR A 1 185 ? -8.168 -6.641 43.257 1.00 35.91 185 TYR A O 1
ATOM 1549 N N . LEU A 1 186 ? -8.741 -5.468 41.437 1.00 39.84 186 LEU A N 1
ATOM 1550 C CA . LEU A 1 186 ? -10.076 -5.118 41.940 1.00 39.84 186 LEU A CA 1
ATOM 1551 C C . LEU A 1 186 ? -11.040 -6.314 41.992 1.00 39.84 186 LEU A C 1
ATOM 1553 O O . LEU A 1 186 ? -11.936 -6.319 42.827 1.00 39.84 186 LEU A O 1
ATOM 1557 N N . ASN A 1 187 ? -10.828 -7.345 41.166 1.00 35.28 187 ASN A N 1
ATOM 1558 C CA . ASN A 1 187 ? -11.658 -8.558 41.154 1.00 35.28 187 ASN A CA 1
ATOM 1559 C C . ASN A 1 187 ? -11.144 -9.683 42.073 1.00 35.28 187 ASN A C 1
ATOM 1561 O O . ASN A 1 187 ? -11.786 -10.722 42.168 1.00 35.28 187 ASN A O 1
ATOM 1565 N N . ILE A 1 188 ? -9.982 -9.504 42.714 1.00 40.16 188 ILE A N 1
ATOM 1566 C CA . ILE A 1 188 ? -9.414 -10.462 43.685 1.00 40.16 188 ILE A CA 1
ATOM 1567 C C . ILE A 1 188 ? -9.690 -10.019 45.137 1.00 40.16 188 ILE A C 1
ATOM 1569 O O . ILE A 1 188 ? -9.530 -10.806 46.065 1.00 40.16 188 ILE A O 1
ATOM 1573 N N . VAL A 1 189 ? -10.108 -8.765 45.348 1.00 36.00 189 VAL A N 1
ATOM 1574 C CA . VAL A 1 189 ? -10.304 -8.165 46.685 1.00 36.00 189 VAL A CA 1
ATOM 1575 C C . VAL A 1 189 ? -11.792 -7.944 47.034 1.00 36.00 189 VAL A C 1
ATOM 1577 O O . VAL A 1 189 ? -12.100 -7.475 48.129 1.00 36.00 189 VAL A O 1
ATOM 1580 N N . LEU A 1 190 ? -12.718 -8.329 46.149 1.00 34.19 190 LEU A N 1
ATOM 1581 C CA . LEU A 1 190 ? -14.157 -8.469 46.428 1.00 34.19 190 LEU A CA 1
ATOM 1582 C C . LEU A 1 190 ? -14.517 -9.951 46.563 1.00 34.19 190 LEU A C 1
ATOM 1584 O O . LEU A 1 190 ? -15.324 -10.264 47.466 1.00 34.19 190 LEU A O 1
#

Mean predicted aligned error: 12.94 Å

Secondary structure (DSSP, 8-state):
------SS-S--HHHHS-HHHHHHHHHHHHHHHHHHHTT-S-GGGGHHHHHHHHHHHHHHHHHHHHHHHHHS--SEEEESSS-HHHHHHHHHHHHHHHHHHHHHHHHHHHH-HHHHHHHHHHHHHHHHHHHHHHHHHHHHHHHHH-EEEEE-TTS--TTS----GGGGEEEEEES-GGGTHHHHHHTT--

pLDDT: mean 73.71, std 20.68, range [34.19, 96.38]